Protein AF-A0A9Q2HFB7-F1 (afdb_monomer_lite)

Organism: NCBI:txid489910

Foldseek 3Di:
DEEQEDADAAEWEQDPNFIARPPPRHTDDDSVVVQVVVQVVVCVVCVVVVHDDHDDYAYEHQYPRYDYHPDDPDPRYHYNVCVVVVVVVVVVPDDPQDPVNVVVVVVCVVVDDPPPPPDPPDDDPVNDDAAFADPPPRAGWDDPDPFWIARPPPRDIDGLLRSLVVLQVVCCVVCVPDFADLVSSCVNNVNPRDSVSNCVSQVVAWDWDDDDPPIGTHGDDD

pLDDT: mean 89.48, std 8.84, range [48.62, 97.38]

Radius of gyration: 25.73 Å; chains: 1; bounding box: 53×49×66 Å

Structure (mmCIF, N/CA/C/O backbone):
data_AF-A0A9Q2HFB7-F1
#
_entry.id   AF-A0A9Q2HFB7-F1
#
loop_
_atom_site.group_PDB
_atom_site.id
_atom_site.type_symbol
_atom_site.label_atom_id
_atom_site.label_alt_id
_atom_site.label_comp_id
_atom_site.label_asym_id
_atom_site.label_entity_id
_atom_site.label_seq_id
_atom_site.pdbx_PDB_ins_code
_atom_site.Cartn_x
_atom_site.Cartn_y
_atom_site.Cartn_z
_atom_site.occupancy
_atom_site.B_iso_or_equiv
_atom_site.auth_seq_id
_atom_site.auth_comp_id
_atom_site.auth_asym_id
_atom_site.auth_atom_id
_atom_site.pdbx_PDB_model_num
ATOM 1 N N . MET A 1 1 ? -11.467 -7.888 15.997 1.00 87.50 1 MET A N 1
ATOM 2 C CA . MET A 1 1 ? -10.992 -6.507 16.217 1.00 87.50 1 MET A CA 1
ATOM 3 C C . MET A 1 1 ? -10.471 -5.983 14.896 1.00 87.50 1 MET A C 1
ATOM 5 O O . MET A 1 1 ? -9.959 -6.794 14.135 1.00 87.50 1 MET A O 1
ATOM 9 N N . LEU A 1 2 ? -10.594 -4.685 14.638 1.00 92.25 2 LEU A N 1
ATOM 10 C CA . LEU A 1 2 ? -10.022 -4.008 13.476 1.00 92.25 2 LEU A CA 1
ATOM 11 C C . LEU A 1 2 ? -9.120 -2.865 13.930 1.00 92.25 2 LEU A C 1
ATOM 13 O O . LEU A 1 2 ? -9.414 -2.205 14.928 1.00 92.25 2 LEU A O 1
ATOM 17 N N . PHE A 1 3 ? -8.046 -2.643 13.182 1.00 93.50 3 PHE A N 1
ATOM 18 C CA . PHE A 1 3 ? -7.097 -1.567 13.417 1.00 93.50 3 PHE A CA 1
ATOM 19 C C . PHE A 1 3 ? -6.881 -0.798 12.116 1.00 93.50 3 PHE A C 1
ATOM 21 O O . PHE A 1 3 ? -6.485 -1.395 11.119 1.00 93.50 3 PHE A O 1
ATOM 28 N N . GLU A 1 4 ? -7.109 0.510 12.148 1.00 94.31 4 GLU A N 1
ATOM 29 C CA . GLU A 1 4 ? -6.711 1.445 11.099 1.00 94.31 4 GLU A CA 1
ATOM 30 C C . GLU A 1 4 ? -5.398 2.098 11.532 1.00 94.31 4 GLU A C 1
ATOM 32 O O . GLU A 1 4 ? -5.377 2.933 12.437 1.00 94.31 4 GLU A O 1
ATOM 37 N N . VAL A 1 5 ? -4.281 1.677 10.942 1.00 95.38 5 VAL A N 1
ATOM 38 C CA . VAL A 1 5 ? -2.945 2.113 11.368 1.00 95.38 5 VAL A CA 1
ATOM 39 C C . VAL A 1 5 ? -2.452 3.236 10.462 1.00 95.38 5 VAL A C 1
ATOM 41 O O . VAL A 1 5 ? -2.337 3.060 9.251 1.00 95.38 5 VAL A O 1
ATOM 44 N N . LYS A 1 6 ? -2.118 4.388 11.049 1.00 94.81 6 LYS A N 1
ATOM 45 C CA . LYS A 1 6 ? -1.563 5.554 10.354 1.00 94.81 6 LYS A CA 1
ATOM 46 C C . LYS A 1 6 ? -0.153 5.862 10.854 1.00 94.81 6 LYS A C 1
ATOM 48 O O . LYS A 1 6 ? 0.109 5.872 12.055 1.00 94.81 6 LYS A O 1
ATOM 53 N N . ASN A 1 7 ? 0.744 6.165 9.919 1.00 95.81 7 ASN A N 1
ATOM 54 C CA . ASN A 1 7 ? 2.108 6.621 10.198 1.00 95.81 7 ASN A CA 1
ATOM 55 C C . ASN A 1 7 ? 2.284 8.092 9.787 1.00 95.81 7 ASN A C 1
ATOM 57 O O . ASN A 1 7 ? 3.158 8.423 8.993 1.00 95.81 7 ASN A O 1
ATOM 61 N N . TYR A 1 8 ? 1.379 8.954 10.248 1.00 94.25 8 TYR A N 1
ATOM 62 C CA . TYR A 1 8 ? 1.460 10.391 9.994 1.00 94.25 8 TYR A CA 1
ATOM 63 C C . TYR A 1 8 ? 2.561 11.024 10.845 1.00 94.25 8 TYR A C 1
ATOM 65 O O . TYR A 1 8 ? 2.752 10.609 11.982 1.00 94.25 8 TYR A O 1
ATOM 73 N N . ILE A 1 9 ? 3.269 12.003 10.286 1.00 95.06 9 ILE A N 1
ATOM 74 C CA . ILE A 1 9 ? 4.378 12.719 10.930 1.00 95.06 9 ILE A CA 1
ATOM 75 C C . ILE A 1 9 ? 3.955 14.174 11.131 1.00 95.06 9 ILE A C 1
ATOM 77 O O . ILE A 1 9 ? 3.381 14.766 10.214 1.00 95.06 9 ILE A O 1
ATOM 81 N N . GLY A 1 10 ? 4.251 14.731 12.305 1.00 94.62 10 GLY A N 1
ATOM 82 C CA . GLY A 1 10 ? 3.980 16.119 12.656 1.00 94.62 10 GLY A CA 1
ATOM 83 C C . GLY A 1 10 ? 2.624 16.348 13.322 1.00 94.62 10 GLY A C 1
ATOM 84 O O . GLY A 1 10 ? 1.982 15.432 13.847 1.00 94.62 10 GLY A O 1
ATOM 85 N N . ASP A 1 11 ? 2.198 17.606 13.273 1.00 97.38 11 ASP A N 1
ATOM 86 C CA . ASP A 1 11 ? 1.074 18.119 14.046 1.00 97.38 11 ASP A CA 1
ATOM 87 C C . ASP A 1 11 ? -0.227 18.178 13.240 1.00 97.38 11 ASP A C 1
ATOM 89 O O . ASP A 1 11 ? -0.293 18.720 12.130 1.00 97.38 11 ASP A O 1
ATOM 93 N N . PHE A 1 12 ? -1.300 17.672 13.844 1.00 97.06 12 PHE A N 1
ATOM 94 C CA . PHE A 1 12 ? -2.643 17.608 13.275 1.00 97.06 12 PHE A CA 1
ATOM 95 C C . PHE A 1 12 ? -3.666 18.193 14.241 1.00 97.06 12 PHE A C 1
ATOM 97 O O . PHE A 1 12 ? -3.453 18.204 15.447 1.00 97.06 12 PHE A O 1
ATOM 104 N N . ILE A 1 13 ? -4.809 18.635 13.726 1.00 96.19 13 ILE A N 1
ATOM 105 C CA . ILE A 1 13 ? -5.948 19.088 14.530 1.00 96.19 13 ILE A CA 1
ATOM 106 C C . ILE A 1 13 ? -7.225 18.380 14.100 1.00 96.19 13 ILE A C 1
ATOM 108 O O . ILE A 1 13 ? -7.479 18.202 12.906 1.00 96.19 13 ILE A O 1
ATOM 112 N N . TYR A 1 14 ? -8.025 17.980 15.084 1.00 94.38 14 TYR A N 1
ATOM 113 C CA . TYR A 1 14 ? -9.378 17.490 14.869 1.00 94.38 14 TYR A CA 1
ATOM 114 C C . TYR A 1 14 ? -10.383 18.613 15.130 1.00 94.38 14 TYR A C 1
ATOM 116 O O . TYR A 1 14 ? -10.400 19.195 16.210 1.00 94.38 14 TYR A O 1
ATOM 124 N N . LYS A 1 15 ? -11.214 18.941 14.140 1.00 91.69 15 LYS A N 1
ATOM 125 C CA . LYS A 1 15 ? -12.225 20.000 14.249 1.00 91.69 15 LYS A CA 1
ATOM 126 C C . LYS A 1 15 ? -13.429 19.660 13.382 1.00 91.69 15 LYS A C 1
ATOM 128 O O . LYS A 1 15 ? -13.252 19.280 12.229 1.00 91.69 15 LYS A O 1
ATOM 133 N N . ASN A 1 16 ? -14.637 19.858 13.915 1.00 89.12 16 ASN A N 1
ATOM 134 C CA . ASN A 1 16 ? -15.902 19.632 13.200 1.00 89.12 16 ASN A CA 1
ATOM 135 C C . ASN A 1 16 ? -15.973 18.241 12.539 1.00 89.12 16 ASN A C 1
ATOM 137 O O . ASN A 1 16 ? -16.312 18.128 11.367 1.00 89.12 16 ASN A O 1
ATOM 141 N N . ASP A 1 17 ? -15.579 17.206 13.279 1.00 88.12 17 ASP A N 1
ATOM 142 C CA . ASP A 1 17 ? -15.525 15.812 12.820 1.00 88.12 17 ASP A CA 1
ATOM 143 C C . ASP A 1 17 ? -14.555 15.494 11.674 1.00 88.12 17 ASP A C 1
ATOM 145 O O . ASP A 1 17 ? -14.614 14.439 11.034 1.00 88.12 17 ASP A O 1
ATOM 149 N N . GLU A 1 18 ? -13.585 16.378 11.453 1.00 91.88 18 GLU A N 1
ATOM 150 C CA . GLU A 1 18 ? -12.593 16.248 10.396 1.00 91.88 18 GLU A CA 1
ATOM 151 C C . GLU A 1 18 ? -11.168 16.454 10.907 1.00 91.88 18 GLU A C 1
ATOM 153 O O . GLU A 1 18 ? -10.927 17.043 11.960 1.00 91.88 18 GLU A O 1
ATOM 158 N N . PHE A 1 19 ? -10.208 15.947 10.135 1.00 94.44 19 PHE A N 1
ATOM 159 C CA . PHE A 1 19 ? -8.786 16.029 10.439 1.00 94.44 19 PHE A CA 1
ATOM 160 C C . PHE A 1 19 ? -8.104 17.004 9.485 1.00 94.44 19 PHE A C 1
ATOM 162 O O . PHE A 1 19 ? -8.333 16.964 8.273 1.00 94.44 19 PHE A O 1
ATOM 169 N N . TYR A 1 20 ? -7.210 17.821 10.031 1.00 96.44 20 TYR A N 1
ATOM 170 C CA . TYR A 1 20 ? -6.421 18.793 9.287 1.00 96.44 20 TYR A CA 1
ATOM 171 C C . TYR A 1 20 ? -4.960 18.738 9.731 1.00 96.44 20 TYR A C 1
ATOM 173 O O . TYR A 1 20 ? -4.667 18.378 10.872 1.00 96.44 20 TYR A O 1
ATOM 181 N N . THR A 1 21 ? -4.037 19.126 8.856 1.00 96.62 21 THR A N 1
ATOM 182 C CA . THR A 1 21 ? -2.681 19.509 9.275 1.00 96.62 21 THR A CA 1
ATOM 183 C C . THR A 1 21 ? -2.756 20.774 10.134 1.00 96.62 21 THR A C 1
ATOM 185 O O . THR A 1 21 ? -3.513 21.693 9.821 1.00 96.62 21 THR A O 1
ATOM 188 N N . TYR A 1 22 ? -1.981 20.846 11.216 1.00 96.06 22 TYR A N 1
ATOM 189 C CA . TYR A 1 22 ? -2.094 21.946 12.179 1.00 96.06 22 TYR A CA 1
ATOM 190 C C . TYR A 1 22 ? -1.679 23.300 11.588 1.00 96.06 22 TYR A C 1
ATOM 192 O O . TYR A 1 22 ? -2.391 24.288 11.731 1.00 96.06 22 TYR A O 1
ATOM 200 N N . TYR A 1 23 ? -0.546 23.346 10.880 1.00 94.56 23 TYR A N 1
ATOM 201 C CA . TYR A 1 23 ? 0.023 24.610 10.397 1.00 94.56 23 TYR A CA 1
ATOM 202 C C . TYR A 1 23 ? -0.611 25.129 9.106 1.00 94.56 23 TYR A C 1
ATOM 204 O O . TYR A 1 23 ? -0.775 26.333 8.940 1.00 94.56 23 TYR A O 1
ATOM 212 N N . THR A 1 24 ? -0.950 24.234 8.174 1.00 95.25 24 THR A N 1
ATOM 213 C CA . THR A 1 24 ? -1.490 24.624 6.861 1.00 95.25 24 THR A CA 1
ATOM 214 C C . THR A 1 24 ? -3.008 24.531 6.786 1.00 95.25 24 THR A C 1
ATOM 216 O O . THR A 1 24 ? -3.585 24.960 5.790 1.00 95.25 24 THR A O 1
ATOM 219 N N . MET A 1 25 ? -3.664 23.974 7.814 1.00 95.88 25 MET A N 1
ATOM 220 C CA . MET A 1 25 ? -5.109 23.722 7.841 1.00 95.88 25 MET A CA 1
ATOM 221 C C . MET A 1 25 ? -5.600 22.940 6.615 1.00 95.88 25 MET A C 1
ATOM 223 O O . MET A 1 25 ? -6.746 23.071 6.182 1.00 95.88 25 MET A O 1
ATOM 227 N N . GLN A 1 26 ? -4.734 22.105 6.040 1.00 95.81 26 GLN A N 1
ATOM 228 C CA . GLN A 1 26 ? -5.084 21.266 4.910 1.00 95.81 26 GLN A CA 1
ATOM 229 C C . GLN A 1 26 ? -5.865 20.063 5.421 1.00 95.81 26 GLN A C 1
ATOM 231 O O . GLN A 1 26 ? -5.387 19.299 6.260 1.00 95.81 26 GLN A O 1
ATOM 236 N N . LYS A 1 27 ? -7.069 19.878 4.884 1.00 94.81 27 LYS A N 1
ATOM 237 C CA . LYS A 1 27 ? -7.913 18.730 5.202 1.00 94.81 27 LYS A CA 1
ATOM 238 C C . LYS A 1 27 ? -7.243 17.430 4.767 1.00 94.81 27 LYS A C 1
ATOM 240 O O . LYS A 1 27 ? -6.798 17.308 3.625 1.00 94.81 27 LYS A O 1
ATOM 245 N N . ILE A 1 28 ? -7.244 16.440 5.653 1.00 93.38 28 ILE A N 1
ATOM 246 C CA . ILE A 1 28 ? -6.788 15.082 5.355 1.00 93.38 28 ILE A CA 1
ATOM 247 C C . ILE A 1 28 ? -7.950 14.093 5.427 1.00 93.38 28 ILE A C 1
ATOM 249 O O . ILE A 1 28 ? -9.000 14.351 6.019 1.00 93.38 28 ILE A O 1
ATOM 253 N N . SER A 1 29 ? -7.770 12.929 4.807 1.00 89.69 29 SER A N 1
ATOM 254 C CA . SER A 1 29 ? -8.775 11.871 4.875 1.00 89.69 29 SER A CA 1
ATOM 255 C C . SER A 1 29 ? -8.924 11.369 6.311 1.00 89.69 29 SER A C 1
ATOM 257 O O . SER A 1 29 ? -7.944 10.939 6.915 1.00 89.69 29 SER A O 1
ATOM 259 N N . SER A 1 30 ? -10.153 11.393 6.836 1.00 90.69 30 SER A N 1
ATOM 260 C CA . SER A 1 30 ? -10.455 10.974 8.208 1.00 90.69 30 SER A CA 1
ATOM 261 C C . SER A 1 30 ? -10.117 9.493 8.426 1.00 90.69 30 SER A C 1
ATOM 263 O O . SER A 1 30 ? -10.737 8.630 7.792 1.00 90.69 30 SER A O 1
ATOM 265 N N . PRO A 1 31 ? -9.172 9.168 9.330 1.00 92.00 31 PRO A N 1
ATOM 266 C CA . PRO A 1 31 ? -8.894 7.784 9.703 1.00 92.00 31 PRO A CA 1
ATOM 267 C C . PRO A 1 31 ? -10.079 7.123 10.416 1.00 92.00 31 PRO A C 1
ATOM 269 O O . PRO A 1 31 ? -10.272 5.919 10.284 1.00 92.00 31 PRO A O 1
ATOM 272 N N .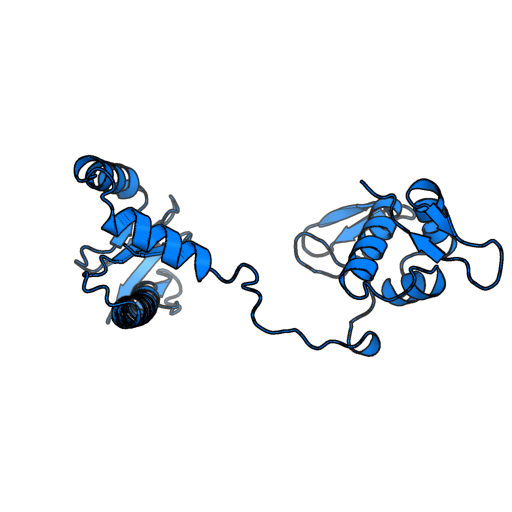 ILE A 1 32 ? -10.898 7.905 11.131 1.00 91.31 32 ILE A N 1
ATOM 273 C CA . ILE A 1 32 ? -12.103 7.406 11.811 1.00 91.31 32 ILE A CA 1
ATOM 274 C C . ILE A 1 32 ? -13.123 6.931 10.777 1.00 91.31 32 ILE A C 1
ATOM 276 O O . ILE A 1 32 ? -13.570 5.793 10.844 1.00 91.31 32 ILE A O 1
ATOM 280 N N . ARG A 1 33 ? -13.414 7.747 9.757 1.00 90.44 33 ARG A N 1
ATOM 281 C CA . ARG A 1 33 ? -14.374 7.366 8.712 1.00 90.44 33 ARG A CA 1
ATOM 282 C C . ARG A 1 33 ? -13.909 6.144 7.915 1.00 90.44 33 ARG A C 1
ATOM 284 O O . ARG A 1 33 ? -14.703 5.256 7.640 1.00 90.44 33 ARG A O 1
ATOM 291 N N . GLN A 1 34 ? -12.612 6.058 7.606 1.00 90.44 34 GLN A N 1
ATOM 292 C CA . GLN A 1 34 ? -12.034 4.866 6.968 1.00 90.44 34 GLN A CA 1
ATOM 293 C C . GLN A 1 34 ? -12.230 3.607 7.826 1.00 90.44 34 GLN A C 1
ATOM 295 O O . GLN A 1 34 ? -12.596 2.550 7.311 1.00 90.44 34 GLN A O 1
ATOM 300 N N . LEU A 1 35 ? -12.015 3.728 9.138 1.00 93.12 35 LEU A N 1
ATOM 301 C CA . LEU A 1 35 ? -12.226 2.643 10.087 1.00 93.12 35 LEU A CA 1
ATOM 302 C C . LEU A 1 35 ? -13.705 2.249 10.198 1.00 93.12 35 LEU A C 1
ATOM 304 O O . LEU A 1 35 ? -14.005 1.060 10.311 1.00 93.12 35 LEU A O 1
ATOM 308 N N . ASP A 1 36 ? -14.617 3.219 10.167 1.00 91.88 36 ASP A N 1
ATOM 309 C CA . ASP A 1 36 ? -16.060 2.985 10.217 1.00 91.88 36 ASP A CA 1
ATOM 310 C C . ASP A 1 36 ? -16.534 2.216 8.985 1.00 91.88 36 ASP A C 1
ATOM 312 O O . ASP A 1 36 ? -17.110 1.136 9.136 1.00 91.88 36 ASP A O 1
ATOM 316 N N . ASP A 1 37 ? -16.161 2.675 7.788 1.00 92.62 37 ASP A N 1
ATOM 317 C CA . ASP A 1 37 ? -16.463 1.998 6.524 1.00 92.62 37 ASP A CA 1
ATOM 318 C C . ASP A 1 37 ? -15.931 0.552 6.519 1.00 92.62 37 ASP A C 1
ATOM 320 O O . ASP A 1 37 ? -16.598 -0.388 6.070 1.00 92.62 37 ASP A O 1
ATOM 324 N N . ALA A 1 38 ? -14.706 0.344 7.017 1.00 92.81 38 ALA A N 1
ATOM 325 C CA . ALA A 1 38 ? -14.107 -0.983 7.125 1.00 92.81 38 ALA A CA 1
ATOM 326 C C . ALA A 1 38 ? -14.849 -1.867 8.142 1.00 92.81 38 ALA A C 1
ATOM 328 O O . ALA A 1 38 ? -15.077 -3.054 7.887 1.00 92.81 38 ALA A O 1
ATOM 329 N N . ALA A 1 39 ? -15.250 -1.303 9.283 1.00 94.12 39 ALA A N 1
ATOM 330 C CA . ALA A 1 39 ? -15.972 -2.017 10.326 1.00 94.12 39 ALA A CA 1
ATOM 331 C C . ALA A 1 39 ? -17.381 -2.424 9.894 1.00 94.12 39 ALA A C 1
ATOM 333 O O . ALA A 1 39 ? -17.801 -3.538 10.215 1.00 94.12 39 ALA A O 1
ATOM 334 N N . GLU A 1 40 ? -18.088 -1.586 9.140 1.00 94.56 40 GLU A N 1
ATOM 335 C CA . GLU A 1 40 ? -19.391 -1.920 8.563 1.00 94.56 40 GLU A CA 1
ATOM 336 C C . GLU A 1 40 ? -19.276 -3.076 7.568 1.00 94.56 40 GLU A C 1
ATOM 338 O O . GLU A 1 40 ? -19.965 -4.089 7.710 1.00 94.56 40 GLU A O 1
ATOM 343 N N . LYS A 1 41 ? -18.332 -2.988 6.621 1.00 94.00 41 LYS A N 1
ATOM 344 C CA . LYS A 1 41 ? -18.073 -4.056 5.638 1.00 94.00 41 LYS A CA 1
ATOM 345 C C . LYS A 1 41 ? -17.705 -5.370 6.315 1.00 94.00 41 LYS A C 1
ATOM 347 O O . LYS A 1 41 ? -18.235 -6.423 5.956 1.00 94.00 41 LYS A O 1
ATOM 352 N N . PHE A 1 42 ? -16.826 -5.322 7.314 1.00 92.94 42 PHE A N 1
ATOM 353 C CA . PHE A 1 42 ? -16.428 -6.512 8.056 1.00 92.94 42 PHE A CA 1
ATOM 354 C C . PHE A 1 42 ? -17.585 -7.084 8.882 1.00 92.94 42 PHE A C 1
ATOM 356 O O . PHE A 1 42 ? -17.765 -8.298 8.913 1.00 92.94 42 PHE A O 1
ATOM 363 N N . SER A 1 43 ? -18.415 -6.238 9.496 1.00 94.12 43 SER A N 1
ATOM 364 C CA . SER A 1 43 ? -19.600 -6.679 10.245 1.00 94.12 43 SER A CA 1
ATOM 365 C C . SER A 1 43 ? -20.625 -7.351 9.331 1.00 94.12 43 SER A C 1
ATOM 367 O O . SER A 1 43 ? -21.111 -8.435 9.653 1.00 94.12 43 SER A O 1
ATOM 369 N N . ALA A 1 44 ? -20.903 -6.769 8.161 1.00 93.56 44 ALA A N 1
ATOM 370 C CA . ALA A 1 44 ? -21.776 -7.368 7.154 1.00 93.56 44 ALA A CA 1
ATOM 371 C C . ALA A 1 44 ? -21.216 -8.704 6.638 1.00 93.56 44 ALA A C 1
ATOM 373 O O . ALA A 1 44 ? -21.952 -9.678 6.470 1.00 93.56 44 ALA A O 1
ATOM 374 N N . PHE A 1 45 ? -19.900 -8.782 6.435 1.00 91.88 45 PHE A N 1
ATOM 375 C CA . PHE A 1 45 ? -19.224 -10.016 6.053 1.00 91.88 45 PHE A CA 1
ATOM 376 C C . PHE A 1 45 ? -19.348 -11.106 7.129 1.00 91.88 45 PHE A C 1
ATOM 378 O O . PHE A 1 45 ? -19.783 -12.213 6.820 1.00 91.88 45 PHE A O 1
ATOM 385 N N . LEU A 1 46 ? -19.066 -10.792 8.398 1.00 91.44 46 LEU A N 1
ATOM 386 C CA . LEU A 1 46 ? -19.276 -11.719 9.515 1.00 91.44 46 LEU A CA 1
ATOM 387 C C . LEU A 1 46 ? -20.740 -12.165 9.605 1.00 91.44 46 LEU A C 1
ATOM 389 O O . LEU A 1 46 ? -21.009 -13.351 9.803 1.00 91.44 46 LEU A O 1
ATOM 393 N N . TYR A 1 47 ? -21.685 -11.245 9.390 1.00 92.69 47 TYR A N 1
ATOM 394 C CA . TYR A 1 47 ? -23.107 -11.561 9.404 1.00 92.69 47 TYR A CA 1
ATOM 395 C C . TYR A 1 47 ? -23.471 -12.607 8.340 1.00 92.69 47 TYR A C 1
ATOM 397 O O . TYR A 1 47 ? -24.192 -13.563 8.639 1.00 92.69 47 TYR A O 1
ATOM 405 N N . ARG A 1 48 ? -22.932 -12.472 7.122 1.00 91.88 48 ARG A N 1
ATOM 406 C CA . ARG A 1 48 ? -23.119 -13.442 6.028 1.00 91.88 48 ARG A CA 1
ATOM 407 C C . ARG A 1 48 ? -22.533 -14.820 6.336 1.00 91.88 48 ARG A C 1
ATOM 409 O O . ARG A 1 48 ? -23.055 -15.808 5.839 1.00 91.88 48 ARG A O 1
ATOM 416 N N . LEU A 1 49 ? -21.499 -14.892 7.173 1.00 89.62 49 LEU A N 1
ATOM 417 C CA . LEU A 1 49 ? -20.919 -16.150 7.659 1.00 89.62 49 LEU A CA 1
ATOM 418 C C . LEU A 1 49 ? -21.671 -16.738 8.869 1.00 89.62 49 LEU A C 1
ATOM 420 O O . LEU A 1 49 ? -21.199 -17.694 9.474 1.00 89.62 49 LEU A O 1
ATOM 424 N N . GLY A 1 50 ? -22.805 -16.154 9.274 1.00 89.81 50 GLY A N 1
ATOM 425 C CA . GLY A 1 50 ? -23.550 -16.583 10.465 1.00 89.81 50 GLY A CA 1
ATOM 426 C C . GLY A 1 50 ? -22.928 -16.129 11.791 1.00 89.81 50 GLY A C 1
ATOM 427 O O . GLY A 1 50 ? -23.401 -16.501 12.862 1.00 89.81 50 GLY A O 1
ATOM 428 N N . ILE A 1 51 ? -21.898 -15.282 11.758 1.00 87.50 51 ILE A N 1
ATOM 429 C CA . ILE A 1 51 ? -21.158 -14.853 12.946 1.00 87.50 51 ILE A CA 1
ATOM 430 C C . ILE A 1 51 ? -21.776 -13.564 13.488 1.00 87.50 51 ILE A C 1
ATOM 432 O O . ILE A 1 51 ? -21.801 -12.528 12.826 1.00 87.50 51 ILE A O 1
ATOM 436 N N . 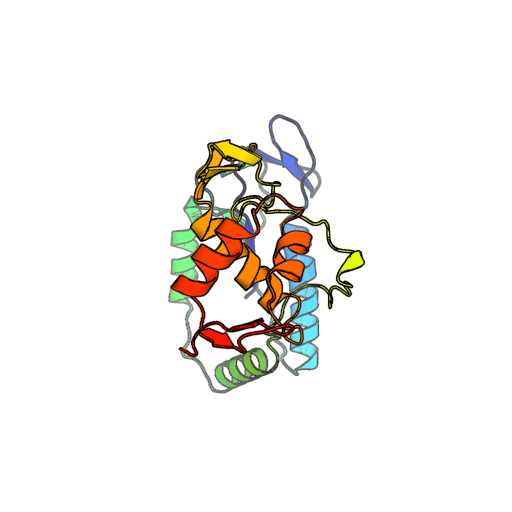ARG A 1 52 ? -22.290 -13.623 14.719 1.00 86.81 52 ARG A N 1
ATOM 437 C CA . ARG A 1 52 ? -22.956 -12.506 15.410 1.00 86.81 52 ARG A CA 1
ATOM 438 C C . ARG A 1 52 ? -22.072 -11.977 16.540 1.00 86.81 52 ARG A C 1
ATOM 440 O O . ARG A 1 52 ? -22.346 -12.195 17.715 1.00 86.81 52 ARG A O 1
ATOM 447 N N . ARG A 1 53 ? -20.953 -11.337 16.188 1.00 84.31 53 ARG A N 1
ATOM 448 C CA . ARG A 1 53 ? -20.021 -10.732 17.156 1.00 84.31 53 ARG A CA 1
ATOM 449 C C . ARG A 1 53 ? -19.813 -9.256 16.853 1.00 84.31 53 ARG A C 1
ATOM 451 O O . ARG A 1 53 ? -19.712 -8.881 15.690 1.00 84.31 53 ARG A O 1
ATOM 458 N N . SER A 1 54 ? -19.702 -8.440 17.898 1.00 87.94 54 SER A N 1
ATOM 459 C CA . SER A 1 54 ? -19.377 -7.024 17.748 1.00 87.94 54 SER A CA 1
ATOM 460 C C . SER A 1 54 ? -17.925 -6.835 17.302 1.00 87.94 54 SER A C 1
ATOM 462 O O . SER A 1 54 ? -17.000 -7.526 17.748 1.00 87.94 54 SER A O 1
ATOM 464 N N . VAL A 1 55 ? -17.716 -5.876 16.403 1.00 90.25 55 VAL A N 1
ATOM 465 C CA . VAL A 1 55 ? -16.393 -5.518 15.897 1.00 90.25 55 VAL A CA 1
ATOM 466 C C . VAL A 1 55 ? -15.865 -4.341 16.7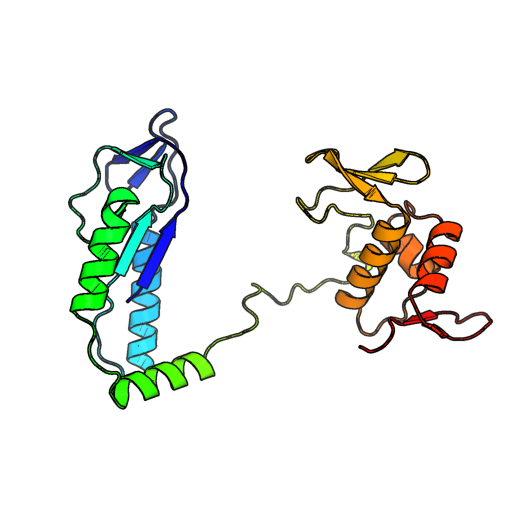06 1.00 90.25 55 VAL A C 1
ATOM 468 O O . VAL A 1 55 ? -16.277 -3.202 16.523 1.00 90.25 55 VAL A O 1
ATOM 471 N N . ARG A 1 56 ? -14.918 -4.611 17.610 1.00 90.50 56 ARG A N 1
ATOM 472 C CA . ARG A 1 56 ? -14.120 -3.548 18.240 1.00 90.50 56 ARG A CA 1
ATOM 473 C C . ARG A 1 56 ? -13.130 -2.997 17.219 1.00 90.50 56 ARG A C 1
ATOM 475 O O . ARG A 1 56 ? -12.439 -3.791 16.573 1.00 90.50 56 ARG A O 1
ATOM 482 N N . LYS A 1 57 ? -13.054 -1.678 17.102 1.00 92.62 57 LYS A N 1
ATOM 483 C CA . LYS A 1 57 ? -12.305 -0.960 16.069 1.00 92.62 57 LYS A CA 1
ATOM 484 C C . LYS A 1 57 ? -11.426 0.108 16.720 1.00 92.62 57 LYS A C 1
ATOM 486 O O . LYS A 1 57 ? -11.856 0.691 17.707 1.00 92.62 57 LYS A O 1
ATOM 491 N N . PHE A 1 58 ? -10.212 0.318 16.213 1.00 93.75 58 PHE A N 1
ATOM 492 C CA . PHE A 1 58 ? -9.269 1.314 16.730 1.00 93.75 58 PHE A CA 1
ATOM 493 C C . PHE A 1 58 ? -8.508 2.005 15.597 1.00 93.75 58 PHE A C 1
ATOM 495 O O . PHE A 1 58 ? -8.057 1.337 14.672 1.00 93.75 58 PHE A O 1
ATOM 502 N N . VAL A 1 59 ? -8.324 3.320 15.688 1.00 94.38 59 VAL A N 1
ATOM 503 C CA . VAL A 1 59 ? -7.336 4.069 14.907 1.00 94.38 59 VAL A CA 1
ATOM 504 C C . VAL A 1 59 ? -6.042 4.102 15.712 1.00 94.38 59 VAL A C 1
ATOM 506 O O . VAL A 1 59 ? -6.060 4.439 16.895 1.00 94.38 59 VAL A O 1
ATOM 509 N N . VAL A 1 60 ? -4.919 3.762 15.087 1.00 95.62 60 VAL A N 1
ATOM 510 C CA . VAL A 1 60 ? -3.609 3.726 15.743 1.00 95.62 60 VAL A CA 1
ATOM 511 C C . VAL A 1 60 ? -2.638 4.641 15.012 1.00 95.62 60 VAL A C 1
ATOM 513 O O . VAL A 1 60 ? -2.278 4.372 13.867 1.00 95.62 60 VAL A O 1
ATOM 516 N N . PHE A 1 61 ? -2.171 5.688 15.686 1.00 95.69 61 PHE A N 1
ATOM 517 C CA . PHE A 1 61 ? -1.107 6.558 15.189 1.00 95.69 61 PHE A CA 1
ATOM 518 C C . PHE A 1 61 ? 0.229 6.094 15.767 1.00 95.69 61 PHE A C 1
ATOM 520 O O . PHE A 1 61 ? 0.467 6.219 16.968 1.00 95.69 61 PHE A O 1
ATOM 527 N N . ILE A 1 62 ? 1.077 5.495 14.927 1.00 95.38 62 ILE A N 1
ATOM 528 C CA . ILE A 1 62 ? 2.284 4.780 15.387 1.00 95.38 62 ILE A CA 1
ATOM 529 C C . ILE A 1 62 ? 3.559 5.621 15.401 1.00 95.38 62 ILE A C 1
ATOM 531 O O . ILE A 1 62 ? 4.556 5.163 15.966 1.00 95.38 62 ILE A O 1
ATOM 535 N N . ASN A 1 63 ? 3.540 6.799 14.779 1.00 95.56 63 ASN A N 1
ATOM 536 C CA . ASN A 1 63 ? 4.704 7.668 14.686 1.00 95.56 63 ASN A CA 1
ATOM 537 C C . ASN A 1 63 ? 4.967 8.393 16.016 1.00 95.56 63 ASN A C 1
ATOM 539 O O . ASN A 1 63 ? 4.027 8.728 16.735 1.00 95.56 63 ASN A O 1
ATOM 543 N N . GLU A 1 64 ? 6.237 8.616 16.345 1.00 93.25 64 GLU A N 1
ATOM 544 C CA . GLU A 1 64 ? 6.655 9.286 17.586 1.00 93.25 64 GLU A CA 1
ATOM 545 C C . GLU A 1 64 ? 6.540 10.811 17.499 1.00 93.25 64 GLU A C 1
ATOM 547 O O . GLU A 1 64 ? 6.299 11.455 18.514 1.00 93.25 64 GLU A O 1
ATOM 552 N N . GLU A 1 65 ? 6.611 11.368 16.291 1.00 93.75 65 GLU A N 1
ATOM 553 C CA . GLU A 1 65 ? 6.462 12.801 16.010 1.00 93.75 65 GLU A CA 1
ATOM 554 C C . GLU A 1 65 ? 5.009 13.187 15.696 1.00 93.75 65 GLU A C 1
ATOM 556 O O . GLU A 1 65 ? 4.743 14.286 15.222 1.00 93.75 65 GLU A O 1
ATOM 561 N N . PHE A 1 66 ? 4.052 12.278 15.903 1.00 96.00 66 PHE A N 1
ATOM 562 C CA . PHE A 1 66 ? 2.639 12.568 15.686 1.00 96.00 66 PHE A CA 1
ATOM 563 C C . PHE A 1 66 ? 2.023 13.268 16.896 1.00 96.00 66 PHE A C 1
ATOM 565 O O . PHE A 1 66 ? 2.011 12.715 18.002 1.00 96.00 66 PHE A O 1
ATOM 572 N N . HIS A 1 67 ? 1.386 14.412 16.657 1.00 95.56 67 HIS A N 1
ATOM 573 C CA . HIS A 1 67 ? 0.527 15.066 17.636 1.00 95.56 67 HIS A CA 1
ATOM 574 C C . HIS A 1 67 ? -0.862 15.355 17.058 1.00 95.56 67 HIS A C 1
ATOM 576 O O . HIS A 1 67 ? -0.996 15.758 15.905 1.00 95.56 67 HIS A O 1
ATOM 582 N N . LEU A 1 68 ? -1.908 15.169 17.871 1.00 95.06 68 LEU A N 1
ATOM 583 C CA . LEU A 1 68 ? -3.288 15.494 17.507 1.00 95.06 68 LEU A CA 1
ATOM 584 C C . LEU A 1 68 ? -3.882 16.480 18.512 1.00 95.06 68 LEU A C 1
ATOM 586 O O . LEU A 1 68 ? -4.311 16.098 19.602 1.00 95.06 68 LEU A O 1
ATOM 590 N N . TYR A 1 69 ? -3.944 17.743 18.115 1.00 94.69 69 TYR A N 1
ATOM 591 C CA . TYR A 1 69 ? -4.664 18.790 18.820 1.00 94.69 69 TYR A CA 1
ATOM 592 C C . TYR A 1 69 ? -6.172 18.547 18.758 1.00 94.69 69 TYR A C 1
ATOM 594 O O . TYR A 1 69 ? -6.706 18.114 17.734 1.00 94.69 69 TYR A O 1
ATOM 602 N N . GLN A 1 70 ? -6.857 18.867 19.859 1.00 93.12 70 GLN A N 1
ATOM 603 C CA . GLN A 1 70 ? -8.310 18.707 19.998 1.00 93.12 70 GLN A CA 1
ATOM 604 C C . GLN A 1 70 ? -8.785 17.277 19.698 1.00 93.12 70 GLN A C 1
ATOM 606 O O . GLN A 1 70 ? -9.876 17.080 19.167 1.00 93.12 70 GLN A O 1
ATOM 611 N N . ALA A 1 71 ? -7.958 16.275 20.030 1.00 88.12 71 ALA A N 1
ATOM 612 C CA . ALA A 1 71 ? -8.321 14.875 19.866 1.00 88.12 71 ALA A CA 1
ATOM 613 C C . ALA A 1 71 ? -9.709 14.618 20.485 1.00 88.12 71 ALA A C 1
ATOM 615 O O . ALA A 1 71 ? -9.941 15.022 21.629 1.00 88.12 71 ALA A O 1
ATOM 616 N N . PRO A 1 72 ? -10.631 13.974 19.749 1.00 84.44 72 PRO A N 1
ATOM 617 C CA . PRO A 1 72 ? -11.953 13.693 20.281 1.00 84.44 72 PRO A CA 1
ATOM 618 C C . PRO A 1 72 ? -11.827 12.762 21.486 1.00 84.44 72 PRO A C 1
ATOM 620 O O . PRO A 1 72 ? -10.888 11.960 21.556 1.00 84.44 72 PRO A O 1
ATOM 623 N N . ASP A 1 73 ? -12.807 12.798 22.390 1.00 72.38 73 ASP A N 1
ATOM 624 C CA . ASP A 1 73 ? -12.936 11.818 23.478 1.00 72.38 73 ASP A CA 1
ATOM 625 C C . ASP A 1 73 ? -13.434 10.466 22.933 1.00 72.38 73 ASP A C 1
ATOM 627 O O . ASP A 1 73 ? -14.473 9.915 23.293 1.00 72.38 73 ASP A O 1
ATOM 631 N N . HIS A 1 74 ? -12.713 9.961 21.937 1.00 65.94 74 HIS A N 1
ATOM 632 C CA . HIS A 1 74 ? -13.039 8.761 21.209 1.00 65.94 74 HIS A CA 1
ATOM 633 C C . HIS A 1 74 ? -12.150 7.637 21.735 1.00 65.94 74 HIS A C 1
ATOM 635 O O . HIS A 1 74 ? -10.964 7.557 21.412 1.00 65.94 74 HIS A O 1
ATOM 641 N N . GLN A 1 75 ? -12.741 6.699 22.482 1.00 65.19 75 GLN A N 1
ATOM 642 C CA . GLN A 1 75 ? -12.054 5.534 23.078 1.00 65.19 75 GLN A CA 1
ATOM 643 C C . GLN A 1 75 ? -11.346 4.616 22.062 1.00 65.19 75 GLN A C 1
ATOM 645 O O . GLN A 1 75 ? -10.684 3.649 22.439 1.00 65.19 75 GLN A O 1
ATOM 650 N N . SER A 1 76 ? -11.504 4.890 20.766 1.00 82.19 76 SER A N 1
ATOM 651 C CA . SER A 1 76 ? -10.893 4.115 19.689 1.00 82.19 76 SER A CA 1
ATOM 652 C C . SER A 1 76 ? -9.618 4.736 19.115 1.00 82.19 76 SER A C 1
ATOM 654 O O . SER A 1 76 ? -9.064 4.139 18.203 1.00 82.19 76 SER A O 1
ATOM 656 N N . ILE A 1 77 ? -9.139 5.894 19.587 1.00 92.12 77 ILE A N 1
ATOM 657 C CA . ILE A 1 77 ? -7.846 6.443 19.141 1.00 92.12 77 ILE A CA 1
ATOM 658 C C . ILE A 1 77 ? -6.740 5.999 20.097 1.00 92.12 77 ILE A C 1
ATOM 660 O O . ILE A 1 77 ? -6.823 6.206 21.304 1.00 92.12 77 ILE A O 1
ATOM 664 N N . ILE A 1 78 ? -5.690 5.400 19.540 1.00 93.56 78 ILE A N 1
ATOM 665 C CA . ILE A 1 78 ? -4.483 4.998 20.259 1.00 93.56 78 ILE A CA 1
ATOM 666 C C . ILE A 1 78 ? -3.303 5.737 19.638 1.00 93.56 78 ILE A C 1
ATOM 668 O O . ILE A 1 78 ? -3.015 5.582 18.451 1.00 93.56 78 ILE A O 1
ATOM 672 N N . THR A 1 79 ? -2.589 6.516 20.442 1.00 93.69 79 THR A N 1
ATOM 673 C CA . THR A 1 79 ? -1.333 7.147 20.021 1.00 93.69 79 THR A CA 1
ATOM 674 C C . THR A 1 79 ? -0.127 6.298 20.412 1.00 93.69 79 THR A C 1
ATOM 676 O O . THR A 1 79 ? -0.206 5.411 21.269 1.00 93.69 79 THR A O 1
ATOM 679 N N . ARG A 1 80 ? 1.023 6.576 19.797 1.00 94.12 80 ARG A N 1
ATOM 680 C CA . ARG A 1 80 ? 2.285 5.872 20.041 1.00 94.12 80 ARG A CA 1
ATOM 681 C C . ARG A 1 80 ? 2.642 5.739 21.534 1.00 94.12 80 ARG A C 1
ATOM 683 O O . ARG A 1 80 ? 2.911 4.608 21.947 1.00 94.12 80 ARG A O 1
ATOM 690 N N . PRO A 1 81 ? 2.539 6.782 22.386 1.00 92.88 81 PRO A N 1
ATOM 691 C CA . PRO A 1 81 ? 2.777 6.640 23.828 1.00 92.88 81 PRO A CA 1
ATOM 692 C C . PRO A 1 81 ? 1.810 5.673 24.534 1.00 92.88 81 PRO A C 1
ATOM 694 O O . PRO A 1 81 ? 2.165 5.019 25.514 1.00 92.88 81 PRO A O 1
ATOM 697 N N . GLN A 1 82 ? 0.576 5.550 24.038 1.00 92.44 82 GLN A N 1
ATOM 698 C CA . GLN A 1 82 ? -0.459 4.689 24.615 1.00 92.44 82 GLN A CA 1
ATOM 699 C C . GLN A 1 82 ? -0.351 3.232 24.147 1.00 92.44 82 GLN A C 1
ATOM 701 O O . GLN A 1 82 ? -0.923 2.345 24.787 1.00 92.44 82 GLN A O 1
ATOM 706 N N . LEU A 1 83 ? 0.390 2.966 23.065 1.00 92.00 83 LEU A N 1
ATOM 707 C CA . LEU A 1 83 ? 0.428 1.672 22.386 1.00 92.00 83 LEU A CA 1
ATOM 708 C C . LEU A 1 83 ? 0.810 0.526 23.328 1.00 92.00 83 LEU A C 1
ATOM 710 O O . LEU A 1 83 ? 0.120 -0.490 23.374 1.00 92.00 83 LEU A O 1
ATOM 714 N N . ARG A 1 84 ? 1.861 0.701 24.140 1.00 91.56 84 ARG A N 1
ATOM 715 C CA . ARG A 1 84 ? 2.305 -0.334 25.090 1.00 91.56 84 ARG A CA 1
ATOM 716 C C . ARG A 1 84 ? 1.211 -0.681 26.100 1.00 91.56 84 ARG A C 1
ATOM 718 O O . ARG A 1 84 ? 0.968 -1.855 26.369 1.00 91.56 84 ARG A O 1
ATOM 725 N N . ARG A 1 85 ? 0.523 0.329 26.643 1.00 91.50 85 ARG A N 1
ATOM 726 C CA . ARG A 1 85 ? -0.585 0.124 27.585 1.00 91.50 85 ARG A CA 1
ATOM 727 C C . ARG A 1 85 ? -1.767 -0.562 26.902 1.00 91.50 85 ARG A C 1
ATOM 729 O O . ARG A 1 85 ? -2.320 -1.494 27.478 1.00 91.50 85 ARG A O 1
ATOM 736 N N . ALA A 1 86 ? -2.117 -0.143 25.687 1.00 90.44 86 ALA A N 1
ATOM 737 C CA . ALA A 1 86 ? -3.196 -0.748 24.913 1.00 90.44 86 ALA A CA 1
ATOM 738 C C . ALA A 1 86 ? -2.916 -2.232 24.610 1.00 90.44 86 ALA A C 1
ATOM 740 O O . ALA A 1 86 ? -3.761 -3.081 24.881 1.00 90.44 86 ALA A O 1
ATOM 741 N N . LEU A 1 87 ? -1.709 -2.572 24.146 1.00 89.75 87 LEU A N 1
ATOM 742 C CA . LEU A 1 87 ? -1.302 -3.959 23.890 1.00 89.75 87 LEU A CA 1
ATOM 743 C C . LEU A 1 87 ? -1.340 -4.816 25.162 1.00 89.75 87 LEU A C 1
ATOM 745 O O . LEU A 1 87 ? -1.871 -5.923 25.136 1.00 89.75 87 LEU A O 1
ATOM 749 N N . ASN A 1 88 ? -0.859 -4.287 26.291 1.00 90.56 88 ASN A N 1
ATOM 750 C CA . ASN A 1 88 ? -0.919 -4.985 27.578 1.00 90.56 88 ASN A CA 1
ATOM 751 C C . ASN A 1 88 ? -2.359 -5.242 28.052 1.00 90.56 88 ASN A C 1
ATOM 753 O O . ASN A 1 88 ? -2.633 -6.258 28.687 1.00 90.56 88 ASN A O 1
ATOM 757 N N . GLN A 1 89 ? -3.297 -4.334 27.774 1.00 87.81 89 GLN A N 1
ATOM 758 C CA . GLN A 1 89 ? -4.711 -4.573 28.073 1.00 87.81 89 GLN A CA 1
ATOM 759 C C . GLN A 1 89 ? -5.282 -5.688 27.189 1.00 87.81 89 GLN A C 1
ATOM 761 O O . GLN A 1 89 ? -6.041 -6.524 27.672 1.00 87.81 89 GLN A O 1
ATOM 766 N N . LEU A 1 90 ? -4.886 -5.749 25.916 1.00 84.62 90 LEU A N 1
ATOM 767 C CA . LEU A 1 90 ? -5.326 -6.805 25.003 1.00 84.62 90 LEU A CA 1
ATOM 768 C C . LEU A 1 90 ? -4.818 -8.188 25.416 1.00 84.62 90 LEU A C 1
ATOM 770 O O . LEU A 1 90 ? -5.593 -9.143 25.387 1.00 84.62 90 LEU A O 1
ATOM 774 N N . THR A 1 91 ? -3.559 -8.297 25.845 1.00 84.69 91 THR A N 1
ATOM 775 C CA . THR A 1 91 ? -2.989 -9.575 26.301 1.00 84.69 91 THR A CA 1
ATOM 776 C C . THR A 1 91 ? -3.623 -10.059 27.603 1.00 84.69 91 THR A C 1
ATOM 778 O O . THR A 1 91 ? -3.920 -11.242 27.731 1.00 84.69 91 THR A O 1
ATOM 781 N N . ARG A 1 92 ? -3.932 -9.158 28.545 1.00 84.56 92 ARG A N 1
ATOM 782 C CA . ARG A 1 92 ? -4.618 -9.512 29.805 1.00 84.56 92 ARG A CA 1
ATOM 783 C C . ARG A 1 92 ? -6.020 -10.085 29.604 1.00 84.56 92 ARG A C 1
ATOM 785 O O . ARG A 1 92 ? -6.479 -10.871 30.424 1.00 84.56 92 ARG A O 1
ATOM 792 N N . HIS A 1 93 ? -6.705 -9.692 28.534 1.00 76.38 93 HIS A N 1
ATOM 793 C CA . HIS A 1 93 ? -8.042 -10.189 28.203 1.00 76.38 93 HIS A CA 1
ATOM 794 C C . HIS A 1 93 ? -8.024 -11.339 27.189 1.00 76.38 93 HIS A C 1
ATOM 796 O O . HIS A 1 93 ? -9.074 -11.704 26.649 1.00 76.38 93 HIS A O 1
ATOM 802 N N . GLN A 1 94 ? -6.853 -11.920 26.919 1.00 75.31 94 GLN A N 1
ATOM 803 C CA . GLN A 1 94 ? -6.735 -13.050 26.018 1.00 75.31 94 GLN A CA 1
ATOM 804 C C . GLN A 1 94 ? -7.388 -14.285 26.643 1.00 75.31 94 GLN A C 1
ATOM 806 O O . GLN A 1 94 ? -7.065 -14.702 27.752 1.00 75.31 94 GLN A O 1
ATOM 811 N N . ARG A 1 95 ? -8.327 -14.878 25.907 1.00 78.75 95 ARG A N 1
ATOM 812 C CA . ARG A 1 95 ? -8.895 -16.188 26.228 1.00 78.75 95 ARG A CA 1
ATOM 813 C C . ARG A 1 95 ? -8.267 -17.235 25.308 1.00 78.75 95 ARG A C 1
ATOM 815 O O . ARG A 1 95 ? -7.952 -16.893 24.163 1.00 78.75 95 ARG A O 1
ATOM 822 N N . PRO A 1 96 ? -8.111 -18.490 25.762 1.00 82.56 96 PRO A N 1
ATOM 823 C CA . PRO A 1 96 ? -7.725 -19.586 24.883 1.00 82.56 96 PRO A CA 1
ATOM 824 C C . PRO A 1 96 ? -8.639 -19.651 23.656 1.00 82.56 96 PRO A C 1
ATOM 826 O O . PRO A 1 96 ? -9.845 -19.397 23.750 1.00 82.56 96 PRO A O 1
ATOM 829 N N . ALA A 1 97 ? -8.063 -19.980 22.499 1.00 82.00 97 ALA A N 1
ATOM 830 C CA . ALA A 1 97 ? -8.837 -20.162 21.282 1.00 82.00 97 ALA A CA 1
ATOM 831 C C . ALA A 1 97 ? -9.790 -21.348 21.469 1.00 82.00 97 ALA A C 1
ATOM 833 O O . ALA A 1 97 ? -9.357 -22.473 21.702 1.00 82.00 97 ALA A O 1
ATOM 834 N N . ASN A 1 98 ? -11.090 -21.088 21.374 1.00 86.81 98 ASN A N 1
ATOM 835 C CA . ASN A 1 98 ? -12.099 -22.141 21.337 1.00 86.81 98 ASN A CA 1
ATOM 836 C C . ASN A 1 98 ? -12.364 -22.592 19.893 1.00 86.81 98 ASN A C 1
ATOM 838 O O . ASN A 1 98 ? -11.926 -21.940 18.942 1.00 86.81 98 ASN A O 1
ATOM 842 N N . SER A 1 99 ? -13.116 -23.683 19.732 1.00 87.12 99 SER A N 1
ATOM 843 C CA . SER A 1 99 ? -13.488 -24.244 18.424 1.00 87.12 99 SER A CA 1
ATOM 844 C C . SER A 1 99 ? -14.045 -23.185 17.468 1.00 87.12 99 SER A C 1
ATOM 846 O O . SER A 1 99 ? -13.540 -23.041 16.362 1.00 87.12 99 SER A O 1
ATOM 848 N N . ALA A 1 100 ? -14.978 -22.350 17.934 1.00 84.38 100 ALA A N 1
ATOM 849 C CA . ALA A 1 100 ? -15.557 -21.264 17.140 1.00 84.38 100 ALA A CA 1
ATOM 850 C C . ALA A 1 100 ? -14.519 -20.224 16.665 1.00 84.38 100 ALA A C 1
ATOM 852 O O . ALA A 1 100 ? -14.657 -19.636 15.595 1.00 84.38 100 ALA A O 1
ATOM 853 N N . THR A 1 101 ? -13.474 -19.963 17.457 1.00 84.50 101 THR A N 1
ATOM 854 C CA . THR A 1 101 ? -12.391 -19.039 17.077 1.00 84.50 101 THR A CA 1
ATOM 855 C C . THR A 1 101 ? -11.484 -19.656 16.014 1.00 84.50 101 THR A C 1
ATOM 857 O O . THR A 1 101 ? -11.063 -18.961 15.090 1.00 84.50 101 THR A O 1
ATOM 860 N N . LEU A 1 102 ? -11.203 -20.956 16.128 1.00 89.50 102 LEU A N 1
ATOM 861 C CA . LEU A 1 102 ? -10.423 -21.704 15.141 1.00 89.50 102 LEU A CA 1
ATOM 862 C C . LEU A 1 102 ? -11.181 -21.834 13.814 1.00 89.50 102 LEU A C 1
ATOM 864 O O . LEU A 1 102 ? -10.608 -21.592 12.757 1.00 89.50 102 LEU A O 1
ATOM 868 N N . GLU A 1 103 ? -12.481 -22.111 13.868 1.00 88.81 103 GLU A N 1
ATOM 869 C CA . GLU A 1 103 ? -13.347 -22.186 12.691 1.00 88.81 103 GLU A CA 1
ATOM 870 C C . GLU A 1 103 ? -13.448 -20.838 11.965 1.00 88.81 103 GLU A C 1
ATOM 872 O O . GLU A 1 103 ? -13.317 -20.775 10.740 1.00 88.81 103 GLU A O 1
ATOM 877 N N . LEU A 1 104 ? -13.592 -19.735 12.713 1.00 87.31 104 LEU A N 1
ATOM 878 C CA . LEU A 1 104 ? -13.524 -18.389 12.144 1.00 87.31 104 LEU A CA 1
ATOM 879 C C . LEU A 1 104 ? -12.169 -18.152 11.467 1.00 87.31 104 LEU A C 1
ATOM 881 O O . LEU A 1 104 ? -12.142 -17.698 10.326 1.00 87.31 104 LEU A O 1
ATOM 885 N N . ARG A 1 105 ? -11.049 -18.469 12.134 1.00 89.31 105 ARG A N 1
ATOM 886 C CA . ARG A 1 105 ? -9.704 -18.339 11.548 1.00 89.31 105 ARG A CA 1
ATOM 887 C C . ARG A 1 105 ? -9.614 -19.093 10.222 1.00 89.31 105 ARG A C 1
ATOM 889 O O . ARG A 1 105 ? -9.183 -18.514 9.229 1.00 89.31 105 ARG A O 1
ATOM 896 N N . ASP A 1 106 ? -10.030 -20.353 10.195 1.00 90.88 106 ASP A N 1
ATOM 897 C CA . ASP A 1 106 ? -9.918 -21.201 9.006 1.00 90.88 106 ASP A CA 1
ATOM 898 C C . ASP A 1 106 ? -10.818 -20.713 7.872 1.00 90.88 106 ASP A C 1
ATOM 900 O O . ASP A 1 106 ? -10.405 -20.702 6.712 1.00 90.88 106 ASP A O 1
ATOM 904 N N . THR A 1 107 ? -12.015 -20.231 8.203 1.00 90.06 107 THR A N 1
ATOM 905 C CA . THR A 1 107 ? -12.927 -19.605 7.240 1.00 90.06 107 THR A CA 1
ATOM 906 C C . THR A 1 107 ? -12.311 -18.341 6.639 1.00 90.06 107 THR A C 1
ATOM 908 O O . THR A 1 107 ? -12.297 -18.185 5.420 1.00 90.06 107 THR A O 1
ATOM 911 N N . LEU A 1 108 ? -11.733 -17.465 7.468 1.00 88.19 108 LEU A N 1
ATOM 912 C CA . LEU A 1 108 ? -11.050 -16.257 7.000 1.00 88.19 108 LEU A CA 1
ATOM 913 C C . LEU A 1 108 ? -9.845 -16.585 6.113 1.00 88.19 108 LEU A C 1
ATOM 915 O O . LEU A 1 108 ? -9.670 -15.954 5.076 1.00 88.19 108 LEU A O 1
ATOM 919 N N . LEU A 1 109 ? -9.037 -17.583 6.482 1.00 89.06 109 LEU A N 1
ATOM 920 C CA . LEU A 1 109 ? -7.882 -18.009 5.688 1.00 89.06 109 LEU A CA 1
ATOM 921 C C . LEU A 1 109 ? -8.293 -18.583 4.328 1.00 89.06 109 LEU A C 1
ATOM 923 O O . LEU A 1 109 ? -7.635 -18.293 3.331 1.00 89.06 109 LEU A O 1
ATOM 927 N N . LYS A 1 110 ? -9.384 -19.358 4.273 1.00 89.50 110 LYS A N 1
ATOM 928 C CA . LYS A 1 110 ? -9.943 -19.887 3.018 1.00 89.50 110 LYS A CA 1
ATOM 929 C C . LYS A 1 110 ? -10.470 -18.780 2.104 1.00 89.50 110 LYS A C 1
ATOM 931 O O . LYS A 1 110 ? -10.319 -18.877 0.892 1.00 89.50 110 LYS A O 1
ATOM 936 N N . LEU A 1 111 ? -11.083 -17.746 2.679 1.00 87.31 111 LEU A N 1
ATOM 937 C CA . LEU A 1 111 ? -11.658 -16.615 1.942 1.00 87.31 111 LEU A CA 1
ATOM 938 C C . LEU A 1 111 ? -10.641 -15.506 1.638 1.00 87.31 111 LEU A C 1
ATOM 940 O O . LEU A 1 111 ? -10.969 -14.553 0.934 1.00 87.31 111 LEU A O 1
ATOM 944 N N . ASN A 1 112 ? -9.417 -15.611 2.161 1.00 83.69 112 ASN A N 1
ATOM 945 C CA . ASN A 1 112 ? -8.383 -14.614 1.949 1.00 83.69 112 ASN A CA 1
ATOM 946 C C . ASN A 1 112 ? -7.932 -14.610 0.483 1.00 83.69 112 ASN A C 1
ATOM 948 O O . ASN A 1 112 ? -7.295 -15.550 0.001 1.00 83.69 112 ASN A O 1
ATOM 952 N N . ILE A 1 113 ? -8.228 -13.521 -0.220 1.00 77.44 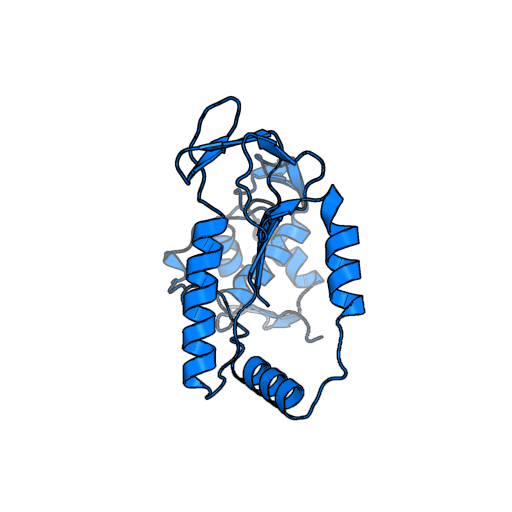113 ILE A N 1
ATOM 953 C CA . ILE A 1 113 ? -7.764 -13.305 -1.586 1.00 77.44 113 ILE A CA 1
ATOM 954 C C . ILE A 1 113 ? -6.281 -12.930 -1.509 1.00 77.44 113 ILE A C 1
ATOM 956 O O . ILE A 1 113 ? -5.931 -11.824 -1.111 1.00 77.44 113 ILE A O 1
ATOM 960 N N . LYS A 1 114 ? -5.396 -13.868 -1.873 1.00 70.00 114 LYS A N 1
ATOM 961 C CA . LYS A 1 114 ? -3.935 -13.657 -1.842 1.00 70.00 114 LYS A CA 1
ATOM 962 C C . LYS A 1 114 ? -3.452 -12.604 -2.844 1.00 70.00 114 LYS A C 1
ATOM 964 O O . LYS A 1 114 ? -2.399 -12.016 -2.631 1.00 70.00 114 LYS A O 1
ATOM 969 N N . ASP A 1 115 ? -4.202 -12.386 -3.923 1.00 61.84 115 ASP A N 1
ATOM 970 C CA . ASP A 1 115 ? -3.895 -11.376 -4.934 1.00 61.84 115 ASP A CA 1
ATOM 971 C C . ASP A 1 115 ? -4.780 -10.143 -4.716 1.00 61.84 115 ASP A C 1
ATOM 973 O O . ASP A 1 115 ? -5.904 -10.059 -5.205 1.00 61.84 115 ASP A O 1
ATOM 977 N N . THR A 1 116 ? -4.289 -9.206 -3.907 1.00 57.84 116 THR A N 1
ATOM 978 C CA . THR A 1 116 ? -4.987 -7.963 -3.548 1.00 57.84 116 THR A CA 1
ATOM 979 C C . THR A 1 116 ? -4.773 -6.841 -4.563 1.00 57.84 116 THR A C 1
ATOM 981 O O . THR A 1 116 ? -5.185 -5.708 -4.308 1.00 57.84 116 THR A O 1
ATOM 984 N N . ARG A 1 117 ? -4.123 -7.117 -5.705 1.00 58.12 117 ARG A N 1
ATOM 985 C CA . ARG A 1 117 ? -3.880 -6.095 -6.724 1.00 58.12 117 ARG A CA 1
ATOM 986 C C . ARG A 1 117 ? -5.222 -5.606 -7.276 1.00 58.12 117 ARG A C 1
ATOM 988 O O . ARG A 1 117 ? -5.992 -6.412 -7.807 1.00 58.12 117 ARG A O 1
ATOM 995 N N . PRO A 1 118 ? -5.535 -4.305 -7.141 1.00 48.62 118 PRO A N 1
ATOM 996 C CA . PRO A 1 118 ? -6.755 -3.764 -7.698 1.00 48.62 118 PRO A CA 1
ATOM 997 C C . PRO A 1 118 ? -6.627 -3.834 -9.222 1.00 48.62 118 PRO A C 1
ATOM 999 O O . PRO A 1 118 ? -5.732 -3.231 -9.805 1.00 48.62 118 PRO A O 1
ATOM 1002 N N . ALA A 1 119 ? -7.535 -4.595 -9.829 1.00 53.78 119 ALA A N 1
ATOM 1003 C CA . ALA A 1 119 ? -7.648 -4.886 -11.254 1.00 53.78 119 ALA A CA 1
ATOM 1004 C C . ALA A 1 119 ? -6.605 -5.861 -11.835 1.00 53.78 119 ALA A C 1
ATOM 1006 O O . ALA A 1 119 ? -5.393 -5.728 -11.674 1.00 53.78 119 ALA A O 1
ATOM 1007 N N . LYS A 1 120 ? -7.103 -6.802 -12.652 1.00 59.62 120 LYS A N 1
ATOM 1008 C CA . LYS A 1 120 ? -6.356 -7.247 -13.832 1.00 59.62 120 LYS A CA 1
ATOM 1009 C C . LYS A 1 120 ? -6.030 -5.979 -14.617 1.00 59.62 120 LYS A C 1
ATOM 1011 O O . LYS A 1 120 ? -6.903 -5.460 -15.308 1.00 59.62 120 LYS A O 1
ATOM 1016 N N . VAL A 1 121 ? -4.819 -5.453 -14.467 1.00 64.94 121 VAL A N 1
ATOM 1017 C CA . VAL A 1 121 ? -4.322 -4.416 -15.368 1.00 64.94 121 VAL A CA 1
ATOM 1018 C C . VAL A 1 121 ? -4.247 -5.090 -16.732 1.00 64.94 121 VAL A C 1
ATOM 1020 O O . VAL A 1 121 ? -3.434 -5.988 -16.939 1.00 64.94 121 VAL A O 1
ATOM 1023 N N . LEU A 1 122 ? -5.185 -4.751 -17.612 1.00 76.00 122 LEU A N 1
ATOM 1024 C CA . LEU A 1 122 ? -5.119 -5.148 -19.008 1.00 76.00 122 LEU A CA 1
ATOM 1025 C C . LEU A 1 122 ? -4.097 -4.215 -19.650 1.00 76.00 122 LEU A C 1
ATOM 1027 O O . LEU A 1 122 ? -4.328 -3.014 -19.723 1.00 76.00 122 LEU A O 1
ATOM 1031 N N . TYR A 1 123 ? -2.956 -4.766 -20.042 1.00 82.75 123 TYR A N 1
ATOM 1032 C CA . TYR A 1 123 ? -1.931 -4.063 -20.800 1.00 82.75 123 TYR A CA 1
ATOM 1033 C C . TYR A 1 123 ? -1.559 -4.915 -22.004 1.00 82.75 123 TYR A C 1
ATOM 1035 O O . TYR A 1 123 ? -1.472 -6.142 -21.898 1.00 82.75 123 TYR A O 1
ATOM 1043 N N . GLN A 1 124 ? -1.338 -4.264 -23.138 1.00 86.62 124 GLN A N 1
ATOM 1044 C CA . GLN A 1 124 ? -0.590 -4.838 -24.246 1.00 86.62 124 GLN A CA 1
ATOM 1045 C C . GLN A 1 124 ? 0.851 -4.336 -24.199 1.00 86.62 124 GLN A C 1
ATOM 1047 O O . GLN A 1 124 ? 1.173 -3.376 -23.493 1.00 86.62 124 GLN A O 1
ATOM 1052 N N . TYR A 1 125 ? 1.745 -5.004 -24.926 1.00 88.44 125 TYR A N 1
ATOM 1053 C CA . TYR A 1 125 ? 3.147 -4.596 -24.977 1.00 88.44 125 TYR A CA 1
ATOM 1054 C C . TYR A 1 125 ? 3.283 -3.148 -25.461 1.00 88.44 125 TYR A C 1
ATOM 1056 O O . TYR A 1 125 ? 4.092 -2.390 -24.927 1.00 88.44 125 TYR A O 1
ATOM 1064 N N . GLU A 1 126 ? 2.464 -2.760 -26.432 1.00 89.00 126 GLU A N 1
ATOM 1065 C CA . GLU A 1 126 ? 2.444 -1.454 -27.089 1.00 89.00 126 GLU A CA 1
ATOM 1066 C C . GLU A 1 126 ? 1.999 -0.327 -26.148 1.00 89.00 126 GLU A C 1
ATOM 1068 O O . GLU A 1 126 ? 2.476 0.798 -26.284 1.00 89.00 126 GLU A O 1
ATOM 1073 N N . ASP A 1 127 ? 1.158 -0.634 -25.156 1.00 87.69 127 ASP A N 1
ATOM 1074 C CA . ASP A 1 127 ? 0.655 0.344 -24.183 1.00 87.69 127 ASP A CA 1
ATOM 1075 C C . ASP A 1 127 ? 1.716 0.727 -23.137 1.00 87.69 127 ASP A C 1
ATOM 1077 O O . ASP A 1 127 ? 1.590 1.733 -22.433 1.00 87.69 127 ASP A O 1
ATOM 1081 N N . LEU A 1 128 ? 2.770 -0.086 -22.995 1.00 88.88 128 LEU A N 1
ATOM 1082 C CA . LEU A 1 128 ? 3.806 0.144 -21.997 1.00 88.88 128 LEU A CA 1
ATOM 1083 C C . LEU A 1 128 ? 4.804 1.202 -22.460 1.00 88.88 128 LEU A C 1
ATOM 1085 O O . LEU A 1 128 ? 5.446 1.076 -23.506 1.00 88.88 128 LEU A O 1
ATOM 1089 N N . LYS A 1 129 ? 5.043 2.192 -21.594 1.00 90.38 129 LYS A N 1
ATOM 1090 C CA . LYS A 1 129 ? 6.169 3.115 -21.744 1.00 90.38 129 LYS A CA 1
ATOM 1091 C C . LYS A 1 129 ? 7.481 2.326 -21.714 1.00 90.38 129 LYS A C 1
ATOM 1093 O O . LYS A 1 129 ? 7.831 1.734 -20.695 1.00 90.38 129 LYS A O 1
ATOM 1098 N N . LYS A 1 130 ? 8.215 2.351 -22.826 1.00 93.31 130 LYS A N 1
ATOM 1099 C CA . LYS A 1 130 ? 9.537 1.724 -22.942 1.00 93.31 130 LYS A CA 1
ATOM 1100 C C . LYS A 1 130 ? 10.574 2.514 -22.150 1.00 93.31 130 LYS A C 1
ATOM 1102 O O . LYS A 1 130 ? 10.544 3.746 -22.145 1.00 93.31 130 LYS A O 1
ATOM 1107 N N . GLY A 1 131 ? 11.493 1.817 -21.493 1.00 93.88 131 GLY A N 1
ATOM 1108 C CA . GLY A 1 131 ? 12.524 2.449 -20.679 1.00 93.88 131 GLY A CA 1
ATOM 1109 C C . GLY A 1 131 ? 13.018 1.567 -19.544 1.00 93.88 131 GLY A C 1
ATOM 1110 O O . GLY A 1 131 ? 12.668 0.395 -19.427 1.00 93.88 131 GLY A O 1
ATOM 1111 N N . LEU A 1 132 ? 13.846 2.161 -18.692 1.00 94.69 132 LEU A N 1
ATOM 1112 C CA . LEU A 1 132 ? 14.320 1.553 -17.456 1.00 94.69 132 LEU A CA 1
ATOM 1113 C C . LEU A 1 132 ? 13.831 2.396 -16.291 1.00 94.69 132 LEU A C 1
ATOM 1115 O O . LEU A 1 132 ? 13.937 3.620 -16.338 1.00 94.69 132 LEU A O 1
ATOM 1119 N N . PHE A 1 133 ? 13.323 1.747 -15.252 1.00 93.25 133 PHE A N 1
ATOM 1120 C CA . PHE A 1 133 ? 12.695 2.422 -14.125 1.00 93.25 133 PHE A CA 1
ATOM 1121 C C . PHE A 1 133 ? 13.435 2.097 -12.832 1.00 93.25 133 PHE A C 1
ATOM 1123 O O . PHE A 1 133 ? 13.931 0.990 -12.623 1.00 93.25 133 PHE A O 1
ATOM 1130 N N . CYS A 1 134 ? 13.540 3.089 -11.961 1.00 92.12 134 CYS A N 1
ATOM 1131 C CA . CYS A 1 134 ? 14.143 2.941 -10.654 1.00 92.12 134 CYS A CA 1
ATOM 1132 C C . CYS A 1 134 ? 13.250 2.078 -9.755 1.00 92.12 134 CYS A C 1
ATOM 1134 O O . CYS A 1 134 ? 12.071 2.368 -9.574 1.00 92.12 134 CYS A O 1
ATOM 1136 N N . TYR A 1 135 ? 13.823 1.057 -9.119 1.00 86.44 135 TYR A N 1
ATOM 1137 C CA . TYR A 1 135 ? 13.070 0.170 -8.226 1.00 86.44 135 TYR A CA 1
ATOM 1138 C C . TYR A 1 135 ? 12.557 0.862 -6.947 1.00 86.44 135 TYR A C 1
ATOM 1140 O O . TYR A 1 135 ? 11.689 0.314 -6.272 1.00 86.44 135 TYR A O 1
ATOM 1148 N N . LYS A 1 136 ? 13.111 2.029 -6.577 1.00 87.56 136 LYS A N 1
ATOM 1149 C CA . LYS A 1 136 ? 12.730 2.755 -5.353 1.00 87.56 136 LYS A CA 1
ATOM 1150 C C . LYS A 1 136 ? 11.503 3.640 -5.538 1.00 87.56 136 LYS A C 1
ATOM 1152 O O . LYS A 1 136 ? 10.656 3.684 -4.655 1.00 87.56 136 LYS A O 1
ATOM 1157 N N . ASP A 1 137 ? 11.454 4.377 -6.642 1.00 89.94 137 ASP A N 1
ATOM 115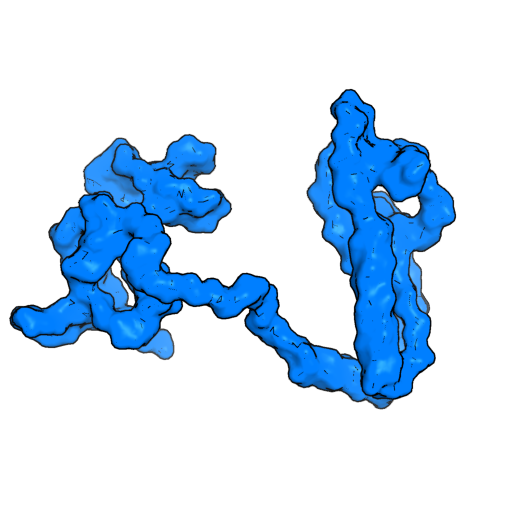8 C CA . ASP A 1 137 ? 10.483 5.456 -6.865 1.00 89.94 137 ASP A CA 1
ATOM 1159 C C . ASP A 1 137 ? 9.782 5.379 -8.230 1.00 89.94 137 ASP A C 1
ATOM 1161 O O . ASP A 1 137 ? 8.862 6.148 -8.486 1.00 89.94 137 ASP A O 1
ATOM 1165 N N . GLY A 1 138 ? 10.170 4.441 -9.102 1.00 88.88 138 GLY A N 1
ATOM 1166 C CA . GLY A 1 138 ? 9.576 4.270 -10.426 1.00 88.88 138 GLY A CA 1
ATOM 1167 C C . GLY A 1 138 ? 9.981 5.338 -11.445 1.00 88.88 138 GLY A C 1
ATOM 1168 O O . GLY A 1 138 ? 9.482 5.306 -12.570 1.00 88.88 138 GLY A O 1
ATOM 1169 N N . THR A 1 139 ? 10.882 6.266 -11.107 1.00 92.75 139 THR A N 1
ATOM 1170 C CA . THR A 1 139 ? 11.362 7.279 -12.058 1.00 92.75 139 THR A CA 1
ATOM 1171 C C . THR A 1 139 ? 12.205 6.631 -13.159 1.00 92.75 139 THR A C 1
ATOM 1173 O O . THR A 1 139 ? 12.917 5.653 -12.923 1.00 92.75 139 THR A O 1
ATOM 1176 N N . VAL A 1 140 ? 12.142 7.180 -14.376 1.00 93.12 140 VAL A N 1
ATOM 1177 C CA . VAL A 1 140 ? 12.975 6.732 -15.502 1.00 93.12 140 VAL A CA 1
ATOM 1178 C C . VAL A 1 140 ? 14.455 6.951 -15.178 1.00 93.12 140 VAL A C 1
ATOM 1180 O O . VAL A 1 140 ? 14.851 8.027 -14.736 1.00 93.12 140 VAL A O 1
ATOM 1183 N N . LEU A 1 141 ? 15.268 5.920 -15.390 1.00 95.06 141 LEU A N 1
ATOM 1184 C CA . LEU A 1 141 ? 16.711 5.979 -15.199 1.00 95.06 141 LEU A CA 1
ATOM 1185 C C . LEU A 1 141 ? 17.398 6.680 -16.374 1.00 95.06 141 LEU A C 1
ATOM 1187 O O . LEU A 1 141 ? 17.041 6.479 -17.534 1.00 95.06 141 LEU A O 1
ATOM 1191 N N . GLU A 1 142 ? 18.454 7.423 -16.061 1.00 94.62 142 GLU A N 1
ATOM 1192 C CA . GLU A 1 142 ? 19.281 8.138 -17.031 1.00 94.62 142 GLU A CA 1
ATOM 1193 C C . GLU A 1 142 ? 20.716 7.602 -17.039 1.00 94.62 142 GLU A C 1
ATOM 1195 O O . GLU A 1 142 ? 21.192 7.013 -16.064 1.00 94.62 142 GLU A O 1
ATOM 1200 N N . ASN A 1 143 ? 21.435 7.813 -18.144 1.00 93.94 143 ASN A N 1
ATOM 1201 C CA . ASN A 1 143 ? 22.852 7.468 -18.224 1.00 93.94 143 ASN A CA 1
ATOM 1202 C C . ASN A 1 143 ? 23.668 8.379 -17.305 1.00 93.94 143 ASN A C 1
ATOM 1204 O O . ASN A 1 143 ? 23.757 9.580 -17.539 1.00 93.94 143 ASN A O 1
ATOM 1208 N N . TYR A 1 144 ? 24.321 7.798 -16.300 1.00 93.81 144 TYR A N 1
ATOM 1209 C CA . TYR A 1 144 ? 25.270 8.526 -15.458 1.00 93.81 144 TYR A CA 1
ATOM 1210 C C . TYR A 1 144 ? 26.678 8.480 -16.052 1.00 93.81 144 TYR A C 1
ATOM 1212 O O . TYR A 1 144 ? 27.387 9.480 -16.108 1.00 93.81 144 TYR A O 1
ATOM 1220 N N . ASN A 1 145 ? 27.092 7.297 -16.505 1.00 92.50 145 ASN A N 1
ATOM 1221 C CA . ASN A 1 145 ? 28.346 7.069 -17.215 1.00 92.50 145 ASN A CA 1
ATOM 1222 C C . ASN A 1 145 ? 28.225 5.804 -18.090 1.00 92.50 145 ASN A C 1
ATOM 1224 O O . ASN A 1 145 ? 27.154 5.214 -18.207 1.00 92.50 145 ASN A O 1
ATOM 1228 N N . ARG A 1 146 ? 29.332 5.346 -18.690 1.00 88.31 146 ARG A N 1
ATOM 1229 C CA . ARG A 1 146 ? 29.343 4.183 -19.604 1.00 88.31 146 ARG A CA 1
ATOM 1230 C C . ARG A 1 146 ? 28.910 2.851 -18.971 1.00 88.31 146 ARG A C 1
ATOM 1232 O O . ARG A 1 146 ? 28.595 1.918 -19.705 1.00 88.31 146 ARG A O 1
ATOM 1239 N N . VAL A 1 147 ? 28.947 2.732 -17.644 1.00 92.50 147 VAL A N 1
ATOM 1240 C CA . VAL A 1 147 ? 28.711 1.483 -16.899 1.00 92.50 147 VAL A CA 1
ATOM 1241 C C . VAL A 1 147 ? 27.612 1.603 -15.838 1.00 92.50 147 VAL A C 1
ATOM 1243 O O . VAL A 1 147 ? 27.284 0.609 -15.188 1.00 92.50 147 VAL A O 1
ATOM 1246 N N . THR A 1 148 ? 27.015 2.783 -15.661 1.00 95.94 148 THR A N 1
ATOM 1247 C CA . THR A 1 148 ? 26.080 3.076 -14.569 1.00 95.94 148 THR A CA 1
ATOM 1248 C C . THR A 1 148 ? 24.949 3.991 -15.027 1.00 95.94 148 THR A C 1
ATOM 1250 O O . THR A 1 148 ? 25.173 4.977 -15.729 1.00 95.94 148 THR A O 1
ATOM 1253 N N . LEU A 1 149 ? 23.746 3.683 -14.552 1.00 96.12 149 LEU A N 1
ATOM 1254 C CA . LEU A 1 149 ? 22.547 4.504 -14.646 1.00 96.12 149 LEU A CA 1
ATOM 1255 C C . LEU A 1 149 ? 22.260 5.176 -13.301 1.00 96.12 149 LEU A C 1
ATOM 1257 O O . LEU A 1 149 ? 22.629 4.640 -12.254 1.00 96.12 149 LEU A O 1
ATOM 1261 N N . ILE A 1 150 ? 21.581 6.318 -13.321 1.00 97.00 150 ILE A N 1
ATOM 1262 C CA . ILE A 1 150 ? 21.162 7.047 -12.121 1.00 97.00 150 ILE A CA 1
ATOM 1263 C C . ILE A 1 150 ? 19.672 7.380 -12.177 1.00 97.00 150 ILE A C 1
ATOM 1265 O O . ILE A 1 150 ? 19.137 7.701 -13.236 1.00 97.00 150 ILE A O 1
ATOM 1269 N N . CYS A 1 151 ? 19.002 7.302 -11.029 1.00 97.00 151 CYS A N 1
ATOM 1270 C CA . CYS A 1 151 ? 17.684 7.896 -10.855 1.00 97.00 151 CYS A CA 1
ATOM 1271 C C . CYS A 1 151 ? 17.839 9.398 -10.560 1.00 97.00 151 CYS A C 1
ATOM 1273 O O . CYS A 1 151 ? 18.444 9.733 -9.536 1.00 97.00 151 CYS A O 1
ATOM 1275 N N . PRO A 1 152 ? 17.280 10.301 -11.385 1.00 95.75 152 PRO A N 1
ATOM 1276 C CA . PRO A 1 152 ? 17.388 11.741 -11.153 1.00 95.75 152 PRO A CA 1
ATOM 1277 C C . PRO A 1 152 ? 16.604 12.211 -9.915 1.00 95.75 152 PRO A C 1
ATOM 1279 O O . PRO A 1 152 ? 16.891 13.280 -9.386 1.00 95.75 152 PRO A O 1
ATOM 1282 N N . THR A 1 153 ? 15.644 11.418 -9.420 1.00 95.62 153 THR A N 1
ATOM 1283 C CA . THR A 1 153 ? 14.823 11.755 -8.245 1.00 95.62 153 THR A CA 1
ATOM 1284 C C . THR A 1 153 ? 15.478 11.330 -6.931 1.00 95.62 153 THR A C 1
ATOM 1286 O O . THR A 1 153 ? 15.713 12.171 -6.069 1.00 95.62 153 THR A O 1
ATOM 1289 N N . CYS A 1 154 ? 15.789 10.040 -6.751 1.00 94.81 154 CYS A N 1
ATOM 1290 C CA . CYS A 1 154 ? 16.359 9.540 -5.490 1.00 94.81 154 CYS A CA 1
ATOM 1291 C C . CYS A 1 154 ? 17.886 9.361 -5.496 1.00 94.81 154 CYS A C 1
ATOM 1293 O O . CYS A 1 154 ? 18.453 8.921 -4.496 1.00 94.81 154 CYS A O 1
ATOM 1295 N N . GLY A 1 155 ? 18.564 9.627 -6.617 1.00 94.69 155 GLY A N 1
ATOM 1296 C CA . GLY A 1 155 ? 20.020 9.488 -6.746 1.00 94.69 155 GLY A CA 1
ATOM 1297 C C . GLY A 1 155 ? 20.532 8.043 -6.751 1.00 94.69 155 GLY A C 1
ATOM 1298 O O . GLY A 1 155 ? 21.745 7.821 -6.747 1.00 94.69 155 GLY A O 1
ATOM 1299 N N . ASN A 1 156 ? 19.640 7.043 -6.756 1.00 95.50 156 ASN A N 1
ATOM 1300 C CA . ASN A 1 156 ? 20.035 5.637 -6.773 1.00 95.50 156 ASN A CA 1
ATOM 1301 C C . ASN A 1 156 ? 20.818 5.308 -8.049 1.00 95.50 156 ASN A C 1
ATOM 1303 O O . ASN A 1 156 ? 20.355 5.598 -9.152 1.00 95.50 156 ASN A O 1
ATOM 1307 N N . LYS A 1 157 ? 21.975 4.660 -7.894 1.00 96.56 157 LYS A N 1
ATOM 1308 C CA . LYS A 1 157 ? 22.825 4.221 -9.003 1.00 96.56 157 LYS A CA 1
ATOM 1309 C C . LYS A 1 157 ? 22.646 2.726 -9.248 1.00 96.56 157 LYS A C 1
ATOM 1311 O O . LYS A 1 157 ? 22.686 1.943 -8.302 1.00 96.56 157 LYS A O 1
ATOM 1316 N N . THR A 1 158 ? 22.500 2.338 -10.509 1.00 95.38 158 THR A N 1
ATOM 1317 C CA . THR A 1 158 ? 22.328 0.941 -10.933 1.00 95.38 158 THR A CA 1
ATOM 1318 C C . THR A 1 158 ? 23.359 0.620 -12.005 1.00 95.38 158 THR A C 1
ATOM 1320 O O . THR A 1 158 ? 23.517 1.386 -12.957 1.00 95.38 158 THR A O 1
ATOM 1323 N N . SER A 1 159 ? 24.095 -0.487 -11.872 1.00 95.88 159 SER A N 1
ATOM 1324 C CA . SER A 1 159 ? 25.046 -0.879 -12.917 1.00 95.88 159 SER A CA 1
ATOM 1325 C C . SER A 1 159 ? 24.304 -1.278 -14.195 1.00 95.88 159 SER A C 1
ATOM 1327 O O . SER A 1 159 ? 23.171 -1.753 -14.147 1.00 95.88 159 SER A O 1
ATOM 1329 N N . ILE A 1 160 ? 24.937 -1.126 -15.359 1.00 95.25 160 ILE A N 1
ATOM 1330 C CA . ILE A 1 160 ? 24.331 -1.558 -16.627 1.00 95.25 160 ILE A CA 1
ATOM 1331 C C . ILE A 1 160 ? 24.025 -3.061 -16.613 1.00 95.25 160 ILE A C 1
ATOM 1333 O O . ILE A 1 160 ? 22.998 -3.473 -17.143 1.00 95.25 160 ILE A O 1
ATOM 1337 N N . LYS A 1 161 ? 24.880 -3.882 -15.988 1.00 95.06 161 LYS A N 1
ATOM 1338 C CA . LYS A 1 161 ? 24.633 -5.324 -15.853 1.00 95.06 161 LYS A CA 1
ATOM 1339 C C . LYS A 1 161 ? 23.359 -5.581 -15.049 1.00 95.06 161 LYS A C 1
ATOM 1341 O O . LYS A 1 161 ? 22.499 -6.319 -15.520 1.00 95.06 161 LYS A O 1
ATOM 1346 N N . ASP A 1 162 ? 23.210 -4.934 -13.897 1.00 94.69 162 ASP A N 1
ATOM 1347 C CA . ASP A 1 162 ? 22.022 -5.100 -13.052 1.00 94.69 162 ASP A CA 1
ATOM 1348 C C . ASP A 1 162 ? 20.766 -4.580 -13.752 1.00 94.69 162 ASP A C 1
ATOM 1350 O O . ASP A 1 162 ? 19.725 -5.225 -13.704 1.00 94.69 162 ASP A O 1
ATOM 1354 N N . ALA A 1 163 ? 20.871 -3.466 -14.481 1.00 95.00 163 ALA A N 1
ATOM 1355 C CA . ALA A 1 163 ? 19.770 -2.926 -15.270 1.00 95.00 163 ALA A CA 1
ATOM 1356 C C . ALA A 1 163 ? 19.312 -3.890 -16.377 1.00 95.00 163 ALA A C 1
ATOM 1358 O O . ALA A 1 163 ? 18.112 -4.026 -16.607 1.00 95.00 163 ALA A O 1
ATOM 1359 N N . VAL A 1 164 ? 20.242 -4.599 -17.035 1.00 96.06 164 VAL A N 1
ATOM 1360 C CA . VAL A 1 164 ? 19.903 -5.655 -18.006 1.00 96.06 164 VAL A CA 1
ATOM 1361 C C . VAL A 1 164 ? 19.146 -6.792 -17.325 1.00 96.06 164 VAL A C 1
ATOM 1363 O O . VAL A 1 164 ? 18.113 -7.221 -17.834 1.00 96.06 164 VAL A O 1
ATOM 1366 N N . LEU A 1 165 ? 19.652 -7.288 -16.193 1.00 94.94 165 LEU A N 1
ATOM 1367 C CA . LEU A 1 165 ? 19.043 -8.419 -15.493 1.00 94.94 165 LEU A CA 1
ATOM 1368 C C . LEU A 1 165 ? 17.664 -8.063 -14.937 1.00 94.94 165 LEU A C 1
ATOM 1370 O O . LEU A 1 165 ? 16.736 -8.853 -15.094 1.00 94.94 165 LEU A O 1
ATOM 1374 N N . GLN A 1 166 ? 17.514 -6.866 -14.369 1.00 93.31 166 GLN A N 1
ATOM 1375 C CA . GLN A 1 166 ? 16.228 -6.365 -13.897 1.00 93.31 166 GLN A CA 1
ATOM 1376 C C . GLN A 1 166 ? 15.243 -6.221 -15.059 1.00 93.31 166 GLN A C 1
ATOM 1378 O O . GLN A 1 166 ? 14.160 -6.786 -15.007 1.00 93.31 166 GLN A O 1
ATOM 1383 N N . SER A 1 167 ? 15.645 -5.574 -16.159 1.00 94.12 167 SER A N 1
ATOM 1384 C CA . SER A 1 167 ? 14.788 -5.413 -17.341 1.00 94.12 167 SER A CA 1
ATOM 1385 C C . SER A 1 167 ? 14.354 -6.762 -17.932 1.00 94.12 167 SER A C 1
ATOM 1387 O O . SER A 1 167 ? 13.207 -6.926 -18.343 1.00 94.12 167 SER A O 1
ATOM 1389 N N . ALA A 1 168 ? 15.240 -7.762 -17.920 1.00 95.12 168 ALA A N 1
ATOM 1390 C CA . ALA A 1 168 ? 14.923 -9.127 -18.330 1.00 95.12 168 ALA A CA 1
ATOM 1391 C C . ALA A 1 168 ? 13.922 -9.824 -17.397 1.00 95.12 168 ALA A C 1
ATOM 1393 O O . ALA A 1 168 ? 13.019 -10.515 -17.873 1.00 95.12 168 ALA A O 1
ATOM 1394 N N . GLN A 1 169 ? 14.061 -9.641 -16.082 1.00 93.25 169 GLN A N 1
ATOM 1395 C CA . GLN A 1 169 ? 13.113 -10.159 -15.094 1.00 93.25 169 GLN A CA 1
ATOM 1396 C C . GLN A 1 169 ? 11.749 -9.481 -15.220 1.00 93.25 169 GLN A C 1
ATOM 1398 O O . GLN A 1 169 ? 10.728 -10.171 -15.221 1.00 93.25 169 GLN A O 1
ATOM 1403 N N . ASP A 1 170 ? 11.728 -8.161 -15.389 1.00 92.31 170 ASP A N 1
ATOM 1404 C CA . ASP A 1 170 ?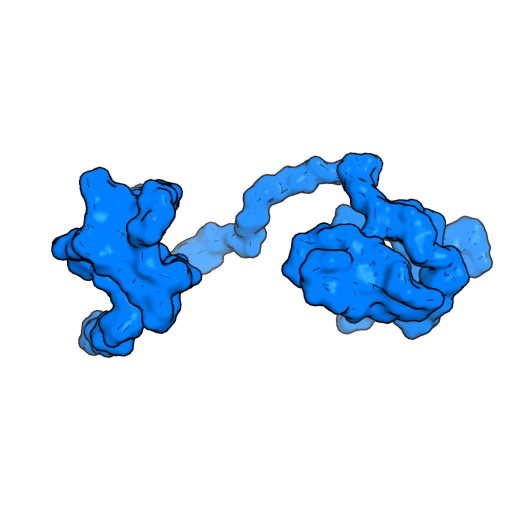 10.510 -7.374 -15.570 1.00 92.31 170 ASP A CA 1
ATOM 1405 C C . ASP A 1 170 ? 9.778 -7.811 -16.843 1.00 92.31 170 ASP A C 1
ATOM 1407 O O . ASP A 1 170 ? 8.585 -8.111 -16.799 1.00 92.31 170 ASP A O 1
ATOM 1411 N N . PHE A 1 171 ? 10.502 -7.957 -17.960 1.00 93.69 171 PHE A N 1
ATOM 1412 C CA . PHE A 1 171 ? 9.942 -8.460 -19.214 1.00 93.69 171 PHE A CA 1
ATOM 1413 C C . PHE A 1 171 ? 9.324 -9.852 -19.043 1.00 93.69 171 PHE A C 1
ATOM 1415 O O . PHE A 1 171 ? 8.181 -10.065 -19.433 1.00 93.69 171 PHE A O 1
ATOM 1422 N N . ASN A 1 172 ? 10.038 -10.797 -18.422 1.00 92.12 172 ASN A N 1
ATOM 1423 C CA . ASN A 1 172 ? 9.531 -12.155 -18.204 1.00 92.12 172 ASN A CA 1
ATOM 1424 C C . ASN A 1 172 ? 8.342 -12.194 -17.222 1.00 92.12 172 ASN A C 1
ATOM 1426 O O . ASN A 1 172 ? 7.494 -13.078 -17.303 1.00 92.12 172 ASN A O 1
ATOM 1430 N N . THR A 1 173 ? 8.272 -11.233 -16.298 1.00 89.31 173 THR A N 1
ATOM 1431 C CA . THR A 1 173 ? 7.157 -11.091 -15.352 1.00 89.31 173 THR A CA 1
ATOM 1432 C C . THR A 1 173 ? 5.904 -10.560 -16.044 1.00 89.31 173 THR A C 1
ATOM 1434 O O . THR A 1 173 ? 4.805 -11.050 -15.782 1.00 89.31 173 THR A O 1
ATOM 1437 N N . LEU A 1 174 ? 6.062 -9.576 -16.931 1.00 89.69 174 LEU A N 1
ATOM 1438 C CA . LEU A 1 174 ? 4.959 -8.962 -17.673 1.00 89.69 174 LEU A CA 1
ATOM 1439 C C . LEU A 1 174 ? 4.491 -9.833 -18.847 1.00 89.69 174 LEU A C 1
ATOM 1441 O O . LEU A 1 174 ? 3.302 -9.912 -19.142 1.00 89.69 174 LEU A O 1
ATOM 1445 N N . PHE A 1 175 ? 5.414 -10.543 -19.491 1.00 91.12 175 PHE A N 1
ATOM 1446 C CA . PHE A 1 175 ? 5.157 -11.326 -20.698 1.00 91.12 175 PHE A CA 1
ATOM 1447 C C . PHE A 1 175 ? 5.649 -12.772 -20.543 1.00 91.12 175 PHE A C 1
ATOM 1449 O O . PHE A 1 175 ? 6.509 -13.222 -21.296 1.00 91.12 175 PHE A O 1
ATOM 1456 N N . PRO A 1 176 ? 5.089 -13.555 -19.600 1.00 89.06 176 PRO A N 1
ATOM 1457 C CA . PRO A 1 176 ? 5.597 -14.889 -19.257 1.00 89.06 176 PRO A CA 1
ATOM 1458 C C . PRO A 1 176 ? 5.455 -15.932 -20.375 1.00 89.06 176 PRO A C 1
ATOM 1460 O O . PRO A 1 176 ? 5.992 -17.032 -20.269 1.00 89.06 176 PRO A O 1
ATOM 1463 N N . ARG A 1 177 ? 4.688 -15.628 -21.429 1.00 89.50 177 ARG A N 1
ATOM 1464 C CA . ARG A 1 177 ? 4.526 -16.488 -22.613 1.00 89.50 177 ARG A CA 1
ATOM 1465 C C . ARG A 1 177 ? 5.453 -16.096 -23.763 1.00 89.50 177 ARG A C 1
ATOM 1467 O O . ARG A 1 177 ? 5.598 -16.876 -24.701 1.00 89.50 177 ARG A O 1
ATOM 1474 N N . GLU A 1 178 ? 6.070 -14.920 -23.690 1.00 91.06 178 GLU A N 1
ATOM 1475 C CA . GLU A 1 178 ? 6.948 -14.405 -24.733 1.00 91.06 178 GLU A CA 1
ATOM 1476 C C . GLU A 1 178 ? 8.384 -14.877 -24.528 1.00 91.06 178 GLU A C 1
ATOM 1478 O O . GLU A 1 178 ? 8.875 -15.037 -23.409 1.00 91.06 178 GLU A O 1
ATOM 1483 N N . LYS A 1 179 ? 9.099 -15.090 -25.634 1.00 92.75 179 LYS A N 1
ATOM 1484 C CA . LYS A 1 179 ? 10.515 -15.459 -25.573 1.00 92.75 179 LYS A CA 1
ATOM 1485 C C . LYS A 1 179 ? 11.364 -14.230 -25.260 1.00 92.75 179 LYS A C 1
ATOM 1487 O O . LYS A 1 179 ? 11.314 -13.230 -25.976 1.00 92.75 179 LYS A O 1
ATOM 1492 N N . LEU A 1 180 ? 12.235 -14.342 -24.260 1.00 94.19 180 LEU A N 1
ATOM 1493 C CA . LEU A 1 180 ? 13.214 -13.308 -23.941 1.00 94.19 180 LEU A CA 1
ATOM 1494 C C . LEU A 1 180 ? 14.305 -13.253 -25.022 1.00 94.19 180 LEU A C 1
ATOM 1496 O O . LEU A 1 180 ? 15.196 -14.103 -25.074 1.00 94.19 180 LEU A O 1
ATOM 1500 N N . THR A 1 181 ? 14.249 -12.250 -25.895 1.00 94.94 181 THR A N 1
ATOM 1501 C CA . THR A 1 181 ? 15.211 -12.063 -26.991 1.00 94.94 181 THR A CA 1
ATOM 1502 C C . THR A 1 181 ? 15.918 -10.712 -26.891 1.00 94.94 181 THR A C 1
ATOM 1504 O O . THR A 1 181 ? 15.398 -9.764 -26.306 1.00 94.94 181 THR A O 1
ATOM 1507 N N . ILE A 1 182 ? 17.107 -10.595 -27.497 1.00 95.19 182 ILE A N 1
ATOM 1508 C CA . ILE A 1 182 ? 17.849 -9.321 -27.535 1.00 95.19 182 ILE A CA 1
ATOM 1509 C C . ILE A 1 182 ? 17.038 -8.195 -28.196 1.00 95.19 182 ILE A C 1
ATOM 1511 O O . ILE A 1 182 ? 17.038 -7.101 -27.637 1.00 95.19 182 ILE A O 1
ATOM 1515 N N . PRO A 1 183 ? 16.359 -8.397 -29.347 1.00 94.88 183 PRO A N 1
ATOM 1516 C CA . PRO A 1 183 ? 15.531 -7.347 -29.938 1.00 94.88 183 PRO A CA 1
ATOM 1517 C C . PRO A 1 183 ? 14.391 -6.901 -29.018 1.00 94.88 183 PRO A C 1
ATOM 1519 O O . PRO A 1 183 ? 14.217 -5.700 -28.843 1.00 94.88 183 PRO A O 1
ATOM 1522 N N . ALA A 1 184 ? 13.683 -7.846 -28.389 1.00 94.19 184 ALA A N 1
ATOM 1523 C CA . ALA A 1 184 ? 12.577 -7.530 -27.484 1.00 94.19 184 ALA A CA 1
ATOM 1524 C C . ALA A 1 184 ? 13.044 -6.727 -26.263 1.00 94.19 184 ALA A C 1
ATOM 1526 O O . ALA A 1 184 ? 12.423 -5.733 -25.907 1.00 94.19 184 ALA A O 1
ATOM 1527 N N . LEU A 1 185 ? 14.167 -7.111 -25.650 1.00 95.44 185 LEU A N 1
ATOM 1528 C CA . LEU A 1 185 ? 14.738 -6.377 -24.517 1.00 95.44 185 LEU A CA 1
ATOM 1529 C C . LEU A 1 185 ? 15.302 -5.012 -24.906 1.00 95.44 185 LEU A C 1
ATOM 1531 O O . LEU A 1 185 ? 15.208 -4.061 -24.134 1.00 95.44 185 LEU A O 1
ATOM 1535 N N . TYR A 1 186 ? 15.898 -4.910 -26.094 1.00 96.38 186 TYR A N 1
ATOM 1536 C CA . TYR A 1 186 ? 16.396 -3.641 -26.610 1.00 96.38 186 TYR A CA 1
ATOM 1537 C C . TYR A 1 186 ? 15.256 -2.627 -26.734 1.00 96.38 186 TYR A C 1
ATOM 1539 O O . TYR A 1 186 ? 15.370 -1.527 -26.191 1.00 96.38 186 TYR A O 1
ATOM 1547 N N . ASP A 1 187 ? 14.149 -3.032 -27.362 1.00 95.81 187 ASP A N 1
ATOM 1548 C CA . ASP A 1 187 ? 12.938 -2.215 -27.468 1.00 95.81 187 ASP A CA 1
ATOM 1549 C C . ASP A 1 187 ? 12.322 -1.926 -26.094 1.00 95.81 187 ASP A C 1
ATOM 1551 O O . ASP A 1 187 ? 12.098 -0.770 -25.745 1.00 95.81 187 ASP A O 1
ATOM 1555 N N . PHE A 1 188 ? 12.166 -2.956 -25.254 1.00 95.31 188 PHE A N 1
ATOM 1556 C CA . PHE A 1 188 ? 11.589 -2.830 -23.913 1.00 95.31 188 PHE A CA 1
ATOM 1557 C C . PHE A 1 188 ? 12.347 -1.825 -23.032 1.00 95.31 188 PHE A C 1
ATOM 1559 O O . PHE A 1 188 ? 11.731 -1.030 -22.325 1.00 95.31 188 PHE A O 1
ATOM 1566 N N . SER A 1 189 ? 13.679 -1.792 -23.144 1.00 94.44 189 SER A N 1
ATOM 1567 C CA . SER A 1 189 ? 14.544 -0.841 -22.434 1.00 94.44 189 SER A CA 1
ATOM 1568 C C . SER A 1 189 ? 14.515 0.592 -22.989 1.00 94.44 189 SER A C 1
ATOM 1570 O O . SER A 1 189 ? 15.249 1.449 -22.495 1.00 94.44 189 SER A O 1
ATOM 1572 N N . GLY A 1 190 ? 13.730 0.866 -24.037 1.00 92.81 190 GLY A N 1
ATOM 1573 C CA . GLY A 1 190 ? 13.713 2.160 -24.725 1.00 92.81 190 GLY A CA 1
ATOM 1574 C C . GLY A 1 190 ? 15.031 2.480 -25.439 1.00 92.81 190 GLY A C 1
ATOM 1575 O O . GLY A 1 190 ? 15.378 3.645 -25.606 1.00 92.81 190 GLY A O 1
ATOM 1576 N N . GLY A 1 191 ? 15.815 1.458 -25.800 1.00 91.31 191 GLY A N 1
ATOM 1577 C CA . GLY A 1 191 ? 17.117 1.613 -26.450 1.00 91.31 191 GLY A CA 1
ATOM 1578 C C . GLY A 1 191 ? 18.269 2.062 -25.539 1.00 91.31 191 GLY A C 1
ATOM 1579 O O . GLY A 1 191 ? 19.394 2.189 -26.027 1.00 91.31 191 GLY A O 1
ATOM 1580 N N . LEU A 1 192 ? 18.035 2.252 -24.233 1.00 90.06 192 LEU A N 1
ATOM 1581 C CA . LEU A 1 192 ? 19.070 2.642 -23.260 1.00 90.06 192 LEU A CA 1
ATOM 1582 C C . LEU A 1 192 ? 20.138 1.556 -23.068 1.00 90.06 192 LEU A C 1
ATOM 1584 O O . LEU A 1 192 ? 21.309 1.860 -22.829 1.00 90.06 192 LEU A O 1
ATOM 1588 N N . LEU A 1 193 ? 19.763 0.279 -23.191 1.00 93.44 193 LEU A N 1
ATOM 1589 C CA . LEU A 1 193 ? 20.698 -0.839 -23.090 1.00 93.44 193 LEU A CA 1
ATOM 1590 C C . LEU A 1 193 ? 21.211 -1.225 -24.473 1.00 93.44 193 LEU A C 1
ATOM 1592 O O . LEU A 1 193 ? 20.468 -1.723 -25.312 1.00 93.44 193 LEU A O 1
ATOM 1596 N N . SER A 1 194 ? 22.514 -1.069 -24.713 1.00 93.56 194 SER A N 1
ATOM 1597 C CA . SER A 1 194 ? 23.106 -1.514 -25.978 1.00 93.56 194 SER A CA 1
ATOM 1598 C C . SER A 1 194 ? 22.929 -3.027 -26.184 1.00 93.56 194 SER A C 1
ATOM 1600 O O . SER A 1 194 ? 23.033 -3.824 -25.247 1.00 93.56 194 SER A O 1
ATOM 1602 N N . LYS A 1 195 ? 22.759 -3.461 -27.442 1.00 94.69 195 LYS A N 1
ATOM 1603 C CA . LYS A 1 195 ? 22.690 -4.896 -27.792 1.00 94.69 195 LYS A CA 1
ATOM 1604 C C . LYS A 1 195 ? 23.926 -5.678 -27.335 1.00 94.69 195 LYS A C 1
ATOM 1606 O O . LYS A 1 195 ? 23.829 -6.876 -27.086 1.00 94.69 195 LYS A O 1
ATOM 1611 N N . TYR A 1 196 ? 25.082 -5.019 -27.234 1.00 94.81 196 TYR A N 1
ATOM 1612 C CA . TYR A 1 196 ? 26.298 -5.611 -26.679 1.00 94.81 196 TYR A CA 1
ATOM 1613 C C . TYR A 1 196 ? 26.137 -5.925 -25.185 1.00 94.81 196 TYR A C 1
ATOM 1615 O O . TYR A 1 196 ? 26.338 -7.071 -24.784 1.00 94.81 196 TYR A O 1
ATOM 1623 N N . ASN A 1 197 ? 25.699 -4.947 -24.385 1.00 94.56 197 ASN A N 1
ATOM 1624 C CA . ASN A 1 197 ? 25.496 -5.118 -22.943 1.00 94.56 197 ASN A CA 1
ATOM 1625 C C . ASN A 1 197 ? 24.422 -6.167 -22.641 1.00 94.56 197 ASN A C 1
ATOM 1627 O O . ASN A 1 197 ? 24.630 -7.009 -21.770 1.00 94.56 197 ASN A O 1
ATOM 1631 N N . LEU A 1 198 ? 23.328 -6.168 -23.414 1.00 95.75 198 LEU A N 1
ATOM 1632 C CA . LEU A 1 198 ? 22.281 -7.187 -23.326 1.00 95.75 198 LEU A CA 1
ATOM 1633 C C . LEU A 1 198 ? 22.857 -8.595 -23.530 1.00 95.75 198 LEU A C 1
ATOM 1635 O O . LEU A 1 198 ? 22.691 -9.463 -22.680 1.00 95.75 198 LEU A O 1
ATOM 1639 N N . ARG A 1 199 ? 23.588 -8.822 -24.632 1.00 94.25 199 ARG A N 1
ATOM 1640 C CA . ARG A 1 199 ? 24.181 -10.139 -24.919 1.00 94.25 199 ARG A CA 1
ATOM 1641 C C . ARG A 1 199 ? 25.169 -10.568 -23.847 1.00 94.25 199 ARG A C 1
ATOM 1643 O O . ARG A 1 199 ? 25.138 -11.729 -23.450 1.00 94.25 199 ARG A O 1
ATOM 1650 N N . LYS A 1 200 ? 26.033 -9.653 -23.401 1.00 94.44 200 LYS A N 1
ATOM 1651 C CA . LYS A 1 200 ? 27.053 -9.940 -22.391 1.00 94.44 200 LYS A CA 1
ATOM 1652 C C . LYS A 1 200 ? 26.410 -10.380 -21.076 1.00 94.44 200 LYS A C 1
ATOM 1654 O O . LYS A 1 200 ? 26.657 -11.492 -20.628 1.00 94.44 200 LYS A O 1
ATOM 1659 N N . ALA A 1 201 ? 25.535 -9.553 -20.506 1.00 95.38 201 ALA A N 1
ATOM 1660 C CA . ALA A 1 201 ? 24.932 -9.837 -19.206 1.00 95.38 201 ALA A CA 1
ATOM 1661 C C . ALA A 1 201 ? 24.002 -11.063 -19.238 1.00 95.38 201 ALA A C 1
ATOM 1663 O O . ALA A 1 201 ? 24.045 -11.874 -18.317 1.00 95.38 201 ALA A O 1
ATOM 1664 N N . LEU A 1 202 ? 23.212 -11.250 -20.304 1.00 94.06 202 LEU A N 1
ATOM 1665 C CA . LEU A 1 202 ? 22.344 -12.427 -20.416 1.00 94.06 202 LEU A CA 1
ATOM 1666 C C . LEU A 1 202 ? 23.132 -13.721 -20.619 1.00 94.06 202 LEU A C 1
ATOM 1668 O O . LEU A 1 202 ? 22.747 -14.742 -20.070 1.00 94.06 202 LEU A O 1
ATOM 1672 N N . SER A 1 203 ? 24.236 -13.703 -21.370 1.00 91.38 203 SER A N 1
ATOM 1673 C CA . SER A 1 203 ? 25.044 -14.920 -21.555 1.00 91.38 203 SER A CA 1
ATOM 1674 C C . SER A 1 203 ? 25.779 -15.333 -20.275 1.00 91.38 203 SER A C 1
ATOM 1676 O O . SER A 1 203 ? 26.108 -16.502 -20.124 1.00 91.38 203 SER A O 1
ATOM 1678 N N . GLU A 1 204 ? 26.031 -14.392 -19.358 1.00 92.31 204 GLU A N 1
ATOM 1679 C CA . GLU A 1 204 ? 26.620 -14.672 -18.042 1.00 92.31 204 GLU A CA 1
ATOM 1680 C C . GLU A 1 204 ? 25.594 -15.209 -17.026 1.00 92.31 204 GLU A C 1
ATOM 1682 O O . GLU A 1 204 ? 25.974 -15.931 -16.110 1.00 92.31 204 GLU A O 1
ATOM 1687 N N . ALA A 1 205 ? 24.316 -14.833 -17.146 1.00 92.44 205 ALA A N 1
ATOM 1688 C CA . ALA A 1 205 ? 23.307 -15.062 -16.103 1.00 92.44 205 ALA A CA 1
ATOM 1689 C C . ALA A 1 205 ? 22.123 -15.953 -16.520 1.00 92.44 205 ALA A C 1
ATOM 1691 O O . ALA A 1 205 ? 21.313 -16.324 -15.671 1.00 92.44 205 ALA A O 1
ATOM 1692 N N . CYS A 1 206 ? 21.966 -16.246 -17.809 1.00 91.88 206 CYS A N 1
ATOM 1693 C CA . CYS A 1 206 ? 20.840 -16.996 -18.362 1.00 91.88 206 CYS A CA 1
ATOM 1694 C C . CYS A 1 206 ? 21.323 -18.144 -19.248 1.00 91.88 206 CYS A C 1
ATOM 1696 O O . CYS A 1 206 ? 22.390 -18.093 -19.859 1.00 91.88 206 CYS A O 1
ATOM 1698 N N . GLU A 1 207 ? 20.476 -19.157 -19.388 1.00 92.88 207 GLU A N 1
ATOM 1699 C CA . GLU A 1 207 ? 20.669 -20.223 -20.360 1.00 92.88 207 GLU A CA 1
ATOM 1700 C C . GLU A 1 207 ? 20.280 -19.714 -21.748 1.00 92.88 207 GLU A C 1
ATOM 1702 O O . GLU A 1 207 ? 19.178 -19.199 -21.958 1.00 92.88 207 GLU A O 1
ATOM 1707 N N . ARG A 1 208 ? 21.197 -19.841 -22.706 1.00 90.81 208 ARG A N 1
ATOM 1708 C CA . ARG A 1 208 ? 20.973 -19.443 -24.095 1.00 90.81 208 ARG A CA 1
ATOM 1709 C C . ARG A 1 208 ? 20.441 -20.625 -24.900 1.00 90.81 208 ARG A C 1
ATOM 1711 O O . ARG A 1 208 ? 21.079 -21.671 -24.965 1.00 90.81 208 ARG A O 1
ATOM 1718 N N . HIS A 1 209 ? 19.345 -20.406 -25.616 1.00 89.00 209 HIS A N 1
ATOM 1719 C CA . HIS A 1 209 ? 18.699 -21.405 -26.463 1.00 89.00 209 HIS A CA 1
ATOM 1720 C C . HIS A 1 209 ? 18.803 -21.030 -27.941 1.00 89.00 209 HIS A C 1
ATOM 1722 O O . HIS A 1 209 ? 18.476 -19.908 -28.330 1.00 89.00 209 HIS A O 1
ATOM 1728 N N . SER A 1 210 ? 19.197 -22.003 -28.772 1.00 80.06 210 SER A N 1
ATOM 1729 C CA . SER A 1 210 ? 19.478 -21.903 -30.220 1.00 80.06 210 SER A CA 1
ATOM 1730 C C . SER A 1 210 ? 20.671 -21.009 -30.623 1.00 80.06 210 SER A C 1
ATOM 1732 O O . SER A 1 210 ? 21.089 -20.100 -29.902 1.00 80.06 210 SER A O 1
ATOM 1734 N N . GLN A 1 211 ? 21.247 -21.286 -31.802 1.00 67.25 211 GLN A N 1
ATOM 1735 C CA . GLN A 1 211 ? 22.478 -20.641 -32.293 1.00 67.25 211 GLN A CA 1
ATOM 1736 C C . GLN A 1 211 ? 22.275 -19.648 -33.457 1.00 67.25 211 GLN A C 1
ATOM 1738 O O . GLN A 1 211 ? 23.235 -19.006 -33.873 1.00 67.25 211 GLN A O 1
ATOM 1743 N N . ALA A 1 212 ? 21.046 -19.470 -33.959 1.00 71.12 212 ALA A N 1
ATOM 1744 C CA . ALA A 1 212 ? 20.765 -18.700 -35.180 1.00 71.12 212 ALA A CA 1
ATOM 1745 C C . ALA A 1 212 ? 19.578 -17.718 -35.015 1.00 71.12 212 ALA A C 1
ATOM 1747 O O . ALA A 1 212 ? 19.358 -17.175 -33.923 1.00 71.12 212 ALA A O 1
ATOM 1748 N N . ARG A 1 213 ? 18.824 -17.461 -36.102 1.00 58.78 213 ARG A N 1
ATOM 1749 C CA . ARG A 1 213 ? 17.577 -16.669 -36.128 1.00 58.78 213 ARG A CA 1
ATOM 1750 C C . ARG A 1 213 ? 16.518 -17.361 -35.262 1.00 58.78 213 ARG A C 1
ATOM 1752 O O . ARG A 1 213 ? 15.773 -18.207 -35.731 1.00 58.78 213 ARG A O 1
ATOM 1759 N N . GLY A 1 214 ? 16.527 -17.045 -33.974 1.00 77.06 214 GLY A N 1
ATOM 1760 C CA . GLY A 1 214 ? 15.714 -17.717 -32.961 1.00 77.06 214 GLY A CA 1
ATOM 1761 C C . GLY A 1 214 ? 16.320 -17.701 -31.561 1.00 77.06 214 GLY A C 1
ATOM 1762 O O . GLY A 1 214 ? 15.678 -18.199 -30.646 1.00 77.06 214 GLY A O 1
ATOM 1763 N N . THR A 1 215 ? 17.524 -17.135 -31.383 1.00 87.50 215 THR A N 1
ATOM 1764 C CA . THR A 1 215 ? 18.200 -17.091 -30.076 1.00 87.50 215 THR A CA 1
ATOM 1765 C C . THR A 1 215 ? 17.329 -16.414 -29.016 1.00 87.50 215 THR A C 1
ATOM 1767 O O . THR A 1 215 ? 16.986 -15.238 -29.157 1.00 87.50 215 THR A O 1
ATOM 1770 N N . TYR A 1 216 ? 17.026 -17.144 -27.943 1.00 93.19 216 TYR A N 1
ATOM 1771 C CA . TYR A 1 216 ? 16.333 -16.637 -26.759 1.00 93.19 216 TYR A CA 1
ATOM 1772 C C . TYR A 1 216 ? 17.037 -17.101 -25.483 1.00 93.19 216 TYR A C 1
ATOM 1774 O O . TYR A 1 216 ? 17.887 -17.991 -25.519 1.00 93.19 216 TYR A O 1
ATOM 1782 N N . TYR A 1 217 ? 16.703 -16.470 -24.366 1.00 93.75 217 TYR A N 1
ATOM 1783 C CA . TYR A 1 217 ? 17.319 -16.723 -23.069 1.00 93.75 217 TYR A CA 1
ATOM 1784 C C . TYR A 1 217 ? 16.261 -17.174 -22.063 1.00 93.75 217 TYR A C 1
ATOM 1786 O O . TYR A 1 217 ? 15.115 -16.732 -22.126 1.00 93.75 217 TYR A O 1
ATOM 1794 N N . THR A 1 218 ? 16.631 -18.041 -21.126 1.00 92.56 218 THR A N 1
ATOM 1795 C CA . THR A 1 218 ? 15.790 -18.383 -19.971 1.00 92.56 218 THR A CA 1
ATOM 1796 C C . THR A 1 218 ? 16.598 -18.268 -18.693 1.00 92.56 218 THR A C 1
ATOM 1798 O O . THR A 1 218 ? 17.777 -18.619 -18.663 1.00 92.56 218 THR A O 1
ATOM 1801 N N . PHE A 1 219 ? 15.968 -17.795 -17.621 1.00 90.00 219 PHE A N 1
ATOM 1802 C CA . PHE A 1 219 ? 16.596 -17.851 -16.307 1.00 90.00 219 PHE A CA 1
ATOM 1803 C C . PHE A 1 219 ? 16.751 -19.318 -15.874 1.00 90.00 219 PHE A C 1
ATOM 1805 O O . PHE A 1 219 ? 15.830 -20.107 -16.112 1.00 90.00 219 PHE A O 1
ATOM 1812 N N . PRO A 1 220 ? 17.886 -19.694 -15.259 1.00 83.94 220 PRO A N 1
ATOM 1813 C CA . PRO A 1 220 ? 18.077 -21.044 -14.743 1.00 83.94 220 PRO A CA 1
ATOM 1814 C C . PRO A 1 220 ? 16.977 -21.373 -13.727 1.00 83.94 220 PRO A C 1
ATOM 1816 O O . PRO A 1 220 ? 16.598 -20.529 -12.906 1.00 83.94 220 PRO A O 1
ATOM 1819 N N . LYS A 1 221 ? 16.440 -22.596 -13.795 1.00 73.19 221 LYS A N 1
ATOM 1820 C CA . LYS A 1 221 ? 15.466 -23.074 -12.805 1.00 73.19 221 LYS A CA 1
ATOM 1821 C C . LYS A 1 221 ? 16.169 -23.176 -11.448 1.00 73.19 221 LYS A C 1
ATOM 1823 O O . LYS A 1 221 ? 17.225 -23.796 -11.361 1.00 73.19 221 LYS A O 1
ATOM 1828 N N . ARG A 1 222 ? 15.603 -22.525 -10.428 1.00 50.19 222 ARG A N 1
ATOM 1829 C CA . ARG A 1 222 ? 16.015 -22.707 -9.029 1.00 50.19 222 ARG A CA 1
ATOM 1830 C C . ARG A 1 222 ? 15.563 -24.059 -8.503 1.00 50.19 222 ARG A C 1
ATOM 1832 O O . ARG A 1 222 ? 14.471 -24.499 -8.929 1.00 50.19 222 ARG A O 1
#

Secondary structure (DSSP, 8-state):
-EEEEE---EEEEEETTEEEETTT--EE--HHHHHHHHHHHHHHHHHHTT------EEEEE--TTEEEET--S-TTEEEHHHHHHHHHHHHHTPPPPPHHHHHHHHHHHHH--S---SS-----TTTSPPS-B-TTT-PBPEEEETTEEE-TTT--EEEHHHHHHHHHHHHHHH-TTS-B-HHHHHHHTTT-S-HHHHHHHHHHHSEEE-SSTT-EEEPPP-

Sequence (222 aa):
MLFEVKNYIGDFIYKNDEFYTYYTMQKISSPIRQLDDAAEKFSAFLYRLGIRRSVRKFVVFINEEFHLYQAPDHQSIITRPQLRRALNQLTRHQRPANSATLELRDTLLKLNIKDTRPAKVLYQYEDLKKGLFCYKDGTVLENYNRVTLICPTCGNKTSIKDAVLQSAQDFNTLFPREKLTIPALYDFSGGLLSKYNLRKALSEACERHSQARGTYYTFPKR